Protein AF-A0A9X3QUL6-F1 (afdb_monomer_lite)

Organism: NCBI:txid2792015

Radius of gyration: 26.8 Å; chains: 1; bounding box: 49×54×67 Å

Foldseek 3Di:
DDWDWDKDFFFADPVNQFTKIKIWIHDPDDPDDIDIAIDTGGPPLNVQWDADRVNFKTWGPVLVVQLVVLVVQLVVLQVVLQVVLLVLLVPDPDDDDPDLVVLVVVLVQQVQDDDDSVVSVVCVVPDDSSVSGGDHPPGNCSVVSCVVVVVVVVSVVSVVSSVVSVVSSVVSVVVTDMDTTDTD

Secondary structure (DSSP, 8-state):
--EEEEEEEEEE-TTSSSEEEEEEEEESSSSSPPEEEEEEE-TTHHHHEEE-TTSSEEEEHHHHHHHHHHHHHHHHHHHHHHHHHHHHHHHS-PPP-SSHHHHHHHHHHTTS--S-HHHHHHHTTTS-HHHH----TT-TTHHHHHHHHT-HHHHHHHHHHHHHHHHHHHHHHHT--EEE----

pLDDT: mean 93.11, std 4.61, range [61.0, 98.0]

Structure (mmCIF, N/CA/C/O backbone):
data_AF-A0A9X3QUL6-F1
#
_entry.id   AF-A0A9X3QUL6-F1
#
loop_
_atom_site.group_PDB
_atom_site.id
_atom_site.type_symbol
_atom_site.label_atom_id
_atom_site.labe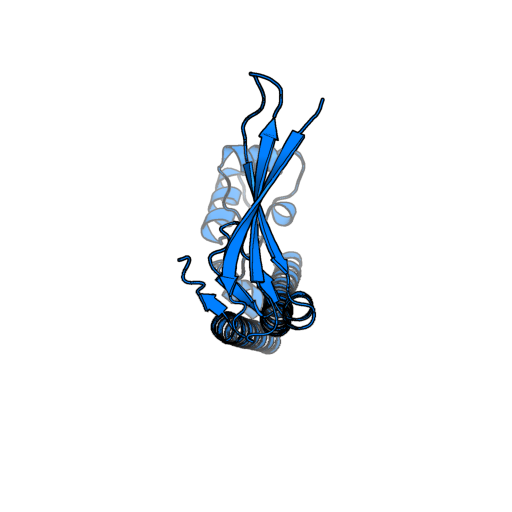l_alt_id
_atom_site.label_comp_id
_atom_site.label_asym_id
_atom_site.label_entity_id
_atom_site.label_seq_id
_atom_site.pdbx_PDB_ins_code
_atom_site.Cartn_x
_atom_site.Cartn_y
_atom_site.Cartn_z
_atom_site.occupancy
_atom_site.B_iso_or_equiv
_atom_site.auth_seq_id
_atom_site.auth_comp_id
_atom_site.auth_asym_id
_atom_site.auth_atom_id
_atom_site.pdbx_PDB_model_num
ATOM 1 N N . MET A 1 1 ? 4.900 30.702 -28.127 1.00 63.50 1 MET A N 1
ATOM 2 C CA . MET A 1 1 ? 6.249 30.545 -27.545 1.00 63.50 1 MET A CA 1
ATOM 3 C C . MET A 1 1 ? 6.846 29.318 -28.196 1.00 63.50 1 MET A C 1
ATOM 5 O O . MET A 1 1 ? 6.185 28.286 -28.149 1.00 63.50 1 MET A O 1
ATOM 9 N N . GLY A 1 2 ? 7.969 29.469 -28.896 1.00 81.44 2 GLY A N 1
ATOM 10 C CA . GLY A 1 2 ? 8.647 28.359 -29.560 1.00 81.44 2 GLY A CA 1
ATOM 11 C C . GLY A 1 2 ? 9.535 27.585 -28.590 1.00 81.44 2 GLY A C 1
ATOM 12 O O . GLY A 1 2 ? 9.921 28.102 -27.536 1.00 81.44 2 GLY A O 1
ATOM 13 N N . TRP A 1 3 ? 9.774 26.328 -28.942 1.00 89.81 3 TRP 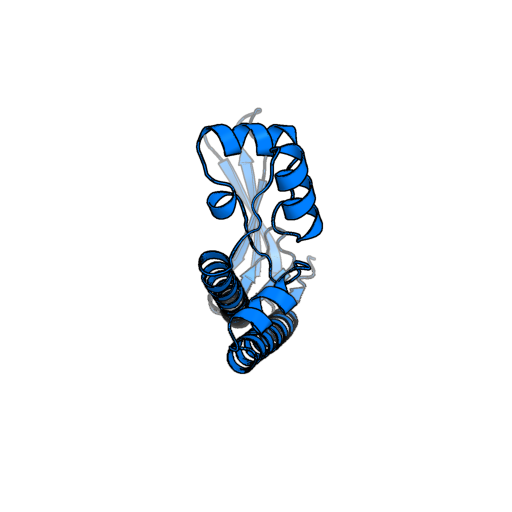A N 1
ATOM 14 C CA . TRP A 1 3 ? 10.765 25.453 -28.333 1.00 89.81 3 TRP A CA 1
ATOM 15 C C . TRP A 1 3 ? 11.639 24.926 -29.464 1.00 89.81 3 TRP A C 1
ATOM 17 O O . TRP A 1 3 ? 11.112 24.462 -30.478 1.00 89.81 3 TRP A O 1
ATOM 27 N N . GLU A 1 4 ? 12.949 24.996 -29.281 1.00 92.06 4 GLU A N 1
ATOM 28 C CA . GLU A 1 4 ? 13.919 24.289 -30.104 1.00 92.06 4 GLU A CA 1
ATOM 29 C C . GLU A 1 4 ? 14.123 22.893 -29.505 1.00 92.06 4 GLU A C 1
ATOM 31 O O . GLU A 1 4 ? 14.318 22.753 -28.295 1.00 92.06 4 GLU A O 1
ATOM 36 N N . THR A 1 5 ? 14.034 21.853 -30.334 1.00 94.12 5 THR A N 1
ATOM 37 C CA . THR A 1 5 ? 14.226 20.464 -29.901 1.00 94.12 5 THR A CA 1
ATOM 38 C C . THR A 1 5 ? 15.424 19.871 -30.626 1.00 94.12 5 THR A C 1
ATOM 40 O O . THR A 1 5 ? 15.359 19.606 -31.827 1.00 94.12 5 THR A O 1
ATOM 43 N N . ASP A 1 6 ? 16.492 19.606 -29.878 1.00 94.12 6 ASP A N 1
ATOM 44 C CA . ASP A 1 6 ? 17.668 18.892 -30.367 1.00 94.12 6 ASP A CA 1
ATOM 45 C C . ASP A 1 6 ? 17.540 17.394 -30.095 1.00 94.12 6 ASP A C 1
ATOM 47 O O . ASP A 1 6 ? 17.127 16.973 -29.011 1.00 94.12 6 ASP A O 1
ATOM 51 N N . ARG A 1 7 ? 17.930 16.572 -31.071 1.00 96.19 7 ARG A N 1
ATOM 52 C CA . ARG A 1 7 ? 17.844 15.110 -30.998 1.00 96.19 7 ARG A CA 1
ATOM 53 C C . ARG A 1 7 ? 19.238 14.491 -30.930 1.00 96.19 7 ARG A C 1
ATOM 55 O O . ARG A 1 7 ? 20.019 14.637 -31.867 1.00 96.19 7 ARG A O 1
ATOM 62 N N . TYR A 1 8 ? 19.515 13.733 -29.871 1.00 93.56 8 TYR A N 1
ATOM 63 C CA . TYR A 1 8 ? 20.786 13.032 -29.666 1.00 93.56 8 TYR A CA 1
ATOM 64 C C . TYR A 1 8 ? 20.569 11.524 -29.529 1.00 93.56 8 TYR A C 1
ATOM 66 O O . TYR A 1 8 ? 19.783 11.072 -28.699 1.00 93.56 8 TYR A O 1
ATOM 74 N N . GLU A 1 9 ? 21.285 10.722 -30.315 1.00 93.62 9 GLU A N 1
ATOM 75 C CA . GLU A 1 9 ? 21.345 9.272 -30.109 1.00 93.62 9 GLU A CA 1
ATOM 76 C C . GLU A 1 9 ? 22.312 8.959 -28.962 1.00 93.62 9 GLU A C 1
ATOM 78 O O . GLU A 1 9 ? 23.515 9.160 -29.100 1.00 93.62 9 GLU A O 1
ATOM 83 N N . ILE A 1 10 ? 21.798 8.456 -27.837 1.00 92.81 10 ILE A N 1
ATOM 84 C CA . ILE A 1 10 ? 22.604 8.253 -26.619 1.00 92.81 10 ILE A CA 1
ATOM 85 C C . ILE A 1 10 ? 23.001 6.793 -26.380 1.00 92.81 10 ILE A C 1
ATOM 87 O O . ILE A 1 10 ? 23.964 6.517 -25.665 1.00 92.81 10 ILE A O 1
ATOM 91 N N . ALA A 1 11 ? 22.262 5.842 -26.960 1.00 92.19 11 ALA A N 1
ATOM 92 C CA . ALA A 1 11 ? 22.572 4.419 -26.882 1.00 92.19 11 ALA A CA 1
ATOM 93 C C . ALA A 1 11 ? 21.886 3.620 -27.998 1.00 92.19 11 ALA A C 1
ATOM 95 O O . ALA A 1 11 ? 20.876 4.032 -28.574 1.00 92.19 11 ALA A O 1
ATOM 96 N N . ASN A 1 12 ? 22.411 2.426 -28.273 1.00 92.75 12 ASN A N 1
ATOM 97 C CA . ASN A 1 12 ? 21.727 1.452 -29.119 1.00 92.75 12 ASN A CA 1
ATOM 98 C C . ASN A 1 12 ? 20.627 0.740 -28.321 1.00 92.75 12 ASN A C 1
ATOM 100 O O . ASN A 1 12 ? 20.783 0.464 -27.130 1.00 92.75 12 ASN A O 1
ATOM 104 N N . CYS A 1 13 ? 19.520 0.400 -28.981 1.00 91.19 13 CYS A N 1
ATOM 105 C CA . CYS A 1 13 ? 18.496 -0.438 -28.368 1.00 91.19 13 CYS A CA 1
ATOM 106 C C . CYS A 1 13 ? 19.075 -1.836 -28.052 1.00 91.19 13 CYS A C 1
ATOM 108 O O . CYS A 1 13 ? 19.768 -2.392 -28.907 1.00 91.19 13 CYS A O 1
ATOM 110 N N . PRO A 1 14 ? 18.760 -2.460 -26.898 1.00 88.19 14 PRO A N 1
ATOM 111 C CA . PRO A 1 14 ? 19.295 -3.780 -26.542 1.00 88.19 14 PRO A CA 1
ATOM 112 C C . PRO A 1 14 ? 18.988 -4.900 -27.546 1.00 88.19 14 PRO A C 1
ATOM 114 O O . PRO A 1 14 ? 19.718 -5.883 -27.603 1.00 88.19 14 PRO A O 1
ATOM 117 N N . CYS A 1 15 ? 17.927 -4.766 -28.350 1.00 89.62 15 CYS A N 1
ATOM 118 C CA . CYS A 1 15 ? 17.611 -5.734 -29.405 1.00 89.62 15 CYS A CA 1
ATOM 119 C C . CYS A 1 15 ? 18.374 -5.499 -30.723 1.00 89.62 15 CYS A C 1
ATOM 121 O O . CYS A 1 15 ? 18.211 -6.273 -31.661 1.00 89.62 15 CYS A O 1
ATOM 123 N N . GLY A 1 16 ? 19.145 -4.411 -30.837 1.00 89.75 16 GLY A N 1
ATOM 124 C CA . GLY A 1 16 ? 19.861 -4.007 -32.053 1.00 89.75 16 GLY A CA 1
ATOM 125 C C . GLY A 1 16 ? 19.001 -3.345 -33.139 1.00 89.75 16 GLY A C 1
ATOM 126 O O . GLY A 1 16 ? 19.545 -2.765 -34.072 1.00 89.75 16 GLY A O 1
ATOM 127 N N . GLY A 1 17 ? 17.671 -3.374 -33.022 1.00 91.81 17 GLY A N 1
ATOM 128 C CA . GLY A 1 17 ? 16.736 -2.875 -34.040 1.00 91.81 17 GLY A CA 1
ATOM 129 C C . GLY A 1 17 ? 16.344 -1.398 -33.921 1.00 91.81 17 GLY A C 1
ATOM 130 O O . GLY A 1 17 ? 15.243 -1.045 -34.338 1.00 91.81 17 GLY A O 1
ATOM 131 N N . GLY A 1 18 ? 17.155 -0.552 -33.280 1.00 92.94 18 GLY A N 1
ATOM 132 C CA . GLY A 1 18 ? 16.819 0.861 -33.069 1.00 92.94 18 GLY A CA 1
ATOM 133 C C . GLY A 1 18 ? 17.753 1.594 -32.107 1.00 92.94 18 GLY A C 1
ATOM 134 O O . GLY A 1 18 ? 18.816 1.081 -31.740 1.00 92.94 18 GLY A O 1
ATOM 135 N N . LYS A 1 19 ? 17.339 2.785 -31.671 1.00 94.06 19 LYS A N 1
ATOM 136 C CA . LYS A 1 19 ? 18.129 3.701 -30.832 1.00 94.06 19 LYS A CA 1
ATOM 137 C C . LYS A 1 19 ? 17.357 4.150 -29.598 1.00 94.06 19 LYS A C 1
ATOM 139 O O . LYS A 1 19 ? 16.132 4.099 -29.559 1.00 94.06 19 LYS A O 1
ATOM 144 N N . ILE A 1 20 ? 18.088 4.588 -28.584 1.00 93.19 20 ILE A N 1
ATOM 145 C CA . ILE A 1 20 ? 17.548 5.377 -27.479 1.00 93.19 20 ILE A CA 1
ATOM 146 C C . ILE A 1 20 ? 17.994 6.812 -27.712 1.00 93.19 20 ILE A C 1
ATOM 148 O O . ILE A 1 20 ? 19.169 7.072 -27.987 1.00 93.19 20 ILE A O 1
ATOM 152 N N . VAL A 1 21 ? 17.035 7.722 -27.639 1.00 94.69 21 VAL A N 1
ATOM 153 C CA . VAL A 1 21 ? 17.175 9.098 -28.089 1.00 94.69 21 VAL A CA 1
ATOM 154 C C . VAL A 1 21 ? 16.894 10.033 -26.925 1.00 94.69 21 VAL A C 1
ATOM 156 O O . VAL A 1 21 ? 15.919 9.846 -26.205 1.00 94.69 21 VAL A O 1
ATOM 159 N N . GLN A 1 22 ? 17.747 11.035 -26.752 1.00 94.69 22 GLN A N 1
ATOM 160 C CA . GLN A 1 22 ? 17.502 12.186 -25.896 1.00 94.69 22 GLN A CA 1
ATOM 161 C C . GLN A 1 22 ? 16.984 13.336 -26.760 1.00 94.69 22 GLN A C 1
ATOM 163 O O . GLN A 1 22 ? 17.618 13.714 -27.746 1.00 94.69 22 GLN A O 1
ATOM 168 N N . LEU A 1 23 ? 15.843 13.889 -26.374 1.00 94.81 23 LEU A N 1
ATOM 169 C CA . LEU A 1 23 ? 15.274 15.115 -26.905 1.00 94.81 23 LEU A CA 1
ATOM 170 C C . LEU A 1 23 ? 15.543 16.227 -25.898 1.00 94.81 23 LEU A C 1
ATOM 172 O O . LEU A 1 23 ? 14.993 16.219 -24.797 1.00 94.81 23 LEU A O 1
ATOM 176 N N . ARG A 1 24 ? 16.407 17.169 -26.260 1.00 94.06 24 ARG A N 1
ATOM 177 C CA . ARG A 1 24 ? 16.679 18.345 -25.438 1.00 94.06 24 ARG A CA 1
ATOM 178 C C . ARG A 1 24 ? 15.802 19.486 -25.916 1.00 94.06 24 ARG A C 1
ATOM 180 O O . ARG A 1 24 ? 15.952 19.955 -27.039 1.00 94.06 24 ARG A O 1
ATOM 187 N N . HIS A 1 25 ? 14.911 19.939 -25.048 1.00 94.31 25 HIS A N 1
ATOM 188 C CA . HIS A 1 25 ? 13.991 21.033 -25.322 1.00 94.31 25 HIS A CA 1
ATOM 189 C C . HIS A 1 25 ? 14.548 22.328 -24.736 1.00 94.31 25 HIS A C 1
ATOM 191 O O . HIS A 1 25 ? 14.659 22.472 -23.515 1.00 94.31 25 HIS A O 1
ATOM 197 N N . SER A 1 26 ? 14.887 23.274 -25.605 1.00 93.44 26 SER A N 1
ATOM 198 C CA . SER A 1 26 ? 15.432 24.585 -25.259 1.00 93.44 26 SER A CA 1
ATOM 199 C C . SER A 1 26 ? 14.389 25.669 -25.556 1.00 93.44 26 SER A C 1
ATOM 201 O O . SER A 1 26 ? 13.886 25.746 -26.675 1.00 93.44 26 SER A O 1
ATOM 203 N N . PRO A 1 27 ? 13.999 26.496 -24.572 1.00 92.50 27 PRO A N 1
ATOM 204 C CA . PRO A 1 27 ? 13.029 27.554 -24.812 1.00 92.50 27 PRO A CA 1
ATOM 205 C C . PRO A 1 27 ? 13.682 28.767 -25.480 1.00 92.50 27 PRO A C 1
ATOM 207 O O . PRO A 1 27 ? 14.763 29.191 -25.079 1.00 92.50 27 PRO A O 1
ATOM 210 N N . ASP A 1 28 ? 12.955 29.426 -26.383 1.00 89.75 28 ASP A N 1
ATOM 211 C CA . ASP A 1 28 ? 13.414 30.666 -27.040 1.00 89.75 28 ASP A CA 1
ATOM 212 C C . ASP A 1 28 ? 13.422 31.897 -26.106 1.00 89.75 28 ASP A C 1
ATOM 214 O O . ASP A 1 28 ? 13.665 33.027 -26.529 1.00 89.75 28 ASP A O 1
ATOM 218 N N . ASN A 1 29 ? 13.067 31.719 -24.832 1.00 85.50 29 ASN A N 1
ATOM 219 C CA . ASN A 1 29 ? 12.869 32.797 -23.870 1.00 85.50 29 ASN A CA 1
ATOM 220 C C . ASN A 1 29 ? 13.704 32.586 -22.599 1.00 85.50 29 ASN A C 1
ATOM 222 O O . ASN A 1 29 ? 14.052 31.466 -22.240 1.00 85.50 29 ASN A O 1
ATOM 226 N N . GLY A 1 30 ? 13.996 33.678 -21.888 1.00 84.94 30 GLY A N 1
ATOM 227 C CA . GLY A 1 30 ? 14.893 33.661 -20.726 1.00 84.94 30 GLY A CA 1
ATOM 228 C C . GLY A 1 30 ? 14.275 33.222 -19.392 1.00 84.94 30 GLY A C 1
ATOM 229 O O . GLY A 1 30 ? 14.983 33.229 -18.388 1.00 84.94 30 GLY A O 1
ATOM 230 N N . TRP A 1 31 ? 12.978 32.891 -19.330 1.00 88.69 31 TRP A N 1
ATOM 231 C CA . TRP A 1 31 ? 12.288 32.538 -18.074 1.00 88.69 31 TRP A CA 1
ATOM 232 C C . TRP A 1 31 ? 11.882 31.063 -17.980 1.00 88.69 31 TRP A C 1
ATOM 234 O O . TRP A 1 31 ? 11.687 30.551 -16.875 1.00 88.69 31 TRP A O 1
ATOM 244 N N . SER A 1 32 ? 11.762 30.363 -19.106 1.00 89.38 32 SER A N 1
ATOM 245 C CA . SER A 1 32 ? 11.567 28.915 -19.147 1.00 89.38 32 SER A CA 1
ATOM 246 C C . SER A 1 32 ? 12.902 28.185 -18.960 1.00 89.38 32 SER A C 1
ATOM 248 O O . SER A 1 32 ? 13.958 28.670 -19.360 1.00 89.38 32 SER A O 1
ATOM 250 N N . ARG A 1 33 ? 12.869 26.998 -18.342 1.00 90.69 33 ARG A N 1
ATOM 251 C CA . ARG A 1 33 ? 14.057 26.146 -18.183 1.00 90.69 33 ARG A CA 1
ATOM 252 C C . ARG A 1 33 ? 14.092 25.078 -19.278 1.00 90.69 33 ARG A C 1
ATOM 254 O O . ARG A 1 33 ? 13.026 24.542 -19.588 1.00 90.69 33 ARG A O 1
ATOM 261 N N . PRO A 1 34 ? 15.276 24.747 -19.822 1.00 92.00 34 PRO A N 1
ATOM 262 C CA . PRO A 1 34 ? 15.404 23.601 -20.705 1.00 92.00 34 PRO A CA 1
ATOM 263 C C . PRO A 1 34 ? 15.125 22.305 -19.940 1.00 92.00 34 PRO A C 1
ATOM 265 O O . PRO A 1 34 ? 15.358 22.231 -18.728 1.00 92.00 34 PRO A O 1
ATOM 268 N N . TYR A 1 35 ? 14.638 21.292 -20.647 1.00 92.88 35 TYR A N 1
ATOM 269 C CA . TYR A 1 35 ? 14.412 19.960 -20.093 1.00 92.88 35 TYR A CA 1
ATOM 270 C C . TYR A 1 35 ? 14.751 18.881 -21.118 1.00 92.88 35 TYR A C 1
ATOM 272 O O . TYR A 1 35 ? 14.768 19.136 -22.320 1.00 92.88 35 TYR A O 1
ATOM 280 N N . ASP A 1 36 ? 15.023 17.682 -20.614 1.00 93.38 36 ASP A N 1
ATOM 281 C CA . ASP A 1 36 ? 15.314 16.511 -21.428 1.00 93.38 36 ASP A CA 1
ATOM 282 C C . ASP A 1 36 ? 14.138 15.538 -21.375 1.00 93.38 36 ASP A C 1
ATOM 284 O O . ASP A 1 36 ? 13.563 15.286 -20.313 1.00 93.38 36 ASP A O 1
ATOM 288 N N . GLU A 1 37 ? 13.818 14.971 -22.525 1.00 93.69 37 GLU A N 1
ATOM 289 C CA . GLU A 1 37 ? 12.915 13.844 -22.688 1.00 93.69 37 GLU A CA 1
ATOM 290 C C . GLU A 1 37 ? 13.685 12.695 -23.335 1.00 93.69 37 GLU A C 1
ATOM 292 O O . GLU A 1 37 ? 14.616 12.908 -24.110 1.00 93.69 37 GLU A O 1
ATOM 297 N N . PHE A 1 38 ? 13.328 11.460 -22.994 1.00 93.12 38 PHE A N 1
ATOM 298 C CA . PHE A 1 38 ? 13.994 10.286 -23.537 1.00 93.12 38 PHE A CA 1
ATOM 299 C C . PHE A 1 38 ? 12.981 9.387 -24.222 1.00 93.12 38 PHE A C 1
ATOM 301 O O . PHE A 1 38 ? 11.948 9.041 -23.648 1.00 93.12 38 PHE A O 1
ATOM 308 N N . GLU A 1 39 ? 13.320 8.949 -25.426 1.00 93.69 39 GLU A N 1
ATOM 309 C CA . GLU A 1 39 ? 12.469 8.102 -26.246 1.00 93.69 39 GLU A CA 1
ATOM 310 C C . GLU A 1 39 ? 13.198 6.835 -26.682 1.00 93.69 39 GLU A C 1
ATOM 312 O O . GLU A 1 39 ? 14.408 6.813 -26.928 1.00 93.69 39 GLU A O 1
ATOM 317 N N . LEU A 1 40 ? 12.431 5.754 -26.806 1.00 94.00 40 LEU A N 1
ATOM 318 C CA . LEU A 1 40 ? 12.901 4.500 -27.374 1.00 94.00 40 LEU A CA 1
ATOM 319 C C . LEU A 1 40 ? 12.466 4.406 -28.838 1.00 94.00 40 LEU A C 1
ATOM 321 O O . LEU A 1 40 ? 11.351 3.977 -29.144 1.00 94.00 40 LEU A O 1
ATOM 325 N N . ASP A 1 41 ? 13.375 4.751 -29.742 1.00 93.31 41 ASP A N 1
ATOM 326 C CA . ASP A 1 41 ? 13.179 4.662 -31.185 1.00 93.31 41 ASP A CA 1
ATOM 327 C C . ASP A 1 41 ? 13.490 3.245 -31.692 1.00 93.31 41 ASP A C 1
ATOM 329 O O . ASP A 1 41 ? 14.491 2.971 -32.357 1.00 93.31 41 ASP A O 1
ATOM 333 N N . CYS A 1 42 ? 12.650 2.292 -31.286 1.00 92.88 42 CYS A N 1
ATOM 334 C CA . CYS A 1 42 ? 12.693 0.911 -31.754 1.00 92.88 42 CYS A CA 1
ATOM 335 C C . CYS A 1 42 ? 11.274 0.350 -31.883 1.00 92.88 42 CYS A C 1
ATOM 337 O O . CYS A 1 42 ? 10.565 0.207 -30.886 1.00 92.88 42 CYS A O 1
ATOM 339 N N . GLY A 1 43 ? 10.872 -0.037 -33.099 1.00 89.12 43 GLY A N 1
ATOM 340 C CA . GLY A 1 43 ? 9.520 -0.543 -33.381 1.00 89.12 43 GLY A CA 1
ATOM 341 C C . GLY A 1 43 ? 9.133 -1.803 -32.596 1.00 89.12 43 GLY A C 1
ATOM 342 O O . GLY A 1 43 ? 7.957 -1.994 -32.293 1.00 89.12 43 GLY A O 1
ATOM 343 N N . VAL A 1 44 ? 10.116 -2.629 -32.218 1.00 89.12 44 VAL A N 1
ATOM 344 C CA . VAL A 1 44 ? 9.905 -3.842 -31.413 1.00 89.12 44 VAL A CA 1
ATOM 345 C C . VAL A 1 44 ? 9.885 -3.503 -29.923 1.00 89.12 44 VAL A C 1
ATOM 347 O O . VAL A 1 44 ? 8.904 -3.778 -29.228 1.00 89.12 44 VAL A O 1
ATOM 350 N N . CYS A 1 45 ? 10.949 -2.878 -29.410 1.00 92.00 45 CYS A N 1
ATOM 351 C CA . CYS A 1 45 ? 11.097 -2.682 -27.971 1.00 92.00 45 CYS A CA 1
ATOM 352 C C . CYS A 1 45 ? 10.151 -1.623 -27.392 1.00 92.00 45 CYS A C 1
ATOM 354 O O . CYS A 1 45 ? 9.753 -1.783 -26.242 1.00 92.00 45 CYS A O 1
ATOM 356 N N . ARG A 1 46 ? 9.708 -0.614 -28.160 1.00 92.50 46 ARG A N 1
ATOM 357 C CA . ARG A 1 46 ? 8.761 0.411 -27.667 1.00 92.50 46 ARG A CA 1
ATOM 358 C C . ARG A 1 46 ? 7.432 -0.166 -27.168 1.00 92.50 46 ARG A C 1
ATOM 360 O O . ARG A 1 46 ? 6.774 0.415 -26.304 1.00 92.50 46 ARG A O 1
ATOM 367 N N . ASN A 1 47 ? 7.028 -1.317 -27.707 1.00 91.50 47 ASN A N 1
ATOM 368 C CA . ASN A 1 47 ? 5.773 -1.960 -27.332 1.00 91.50 47 ASN A CA 1
ATOM 369 C C . ASN A 1 47 ? 5.912 -2.713 -26.006 1.00 91.50 47 ASN A C 1
ATOM 371 O O . ASN A 1 47 ? 5.002 -2.646 -25.185 1.00 91.50 47 ASN A O 1
ATOM 375 N N . ASN A 1 48 ? 7.067 -3.337 -25.763 1.00 94.00 48 ASN A N 1
ATOM 376 C CA . ASN A 1 48 ? 7.282 -4.248 -24.634 1.00 94.00 48 ASN A CA 1
ATOM 377 C C . ASN A 1 48 ? 8.021 -3.610 -23.451 1.00 94.00 48 ASN A C 1
ATOM 379 O O . ASN A 1 48 ? 7.955 -4.135 -22.344 1.00 94.00 48 ASN A O 1
ATOM 383 N N . TRP A 1 49 ? 8.713 -2.492 -23.670 1.00 95.62 49 TRP A N 1
ATOM 384 C CA . TRP A 1 49 ? 9.561 -1.844 -22.675 1.00 95.62 49 TRP A CA 1
ATOM 385 C C . TRP A 1 49 ? 9.149 -0.393 -22.450 1.00 95.62 49 TRP A C 1
ATOM 387 O O . TRP A 1 49 ? 8.736 0.301 -23.380 1.00 95.62 49 TRP A O 1
ATOM 397 N N . THR A 1 50 ? 9.285 0.058 -21.210 1.00 94.44 50 THR A N 1
ATOM 398 C CA . THR A 1 50 ? 9.135 1.452 -20.794 1.00 94.44 50 THR A CA 1
ATOM 399 C C . THR A 1 50 ? 10.512 2.001 -20.454 1.00 94.44 50 THR A C 1
ATOM 401 O O . THR A 1 50 ? 11.261 1.371 -19.708 1.00 94.44 50 THR A O 1
ATOM 404 N N . LEU A 1 51 ? 10.855 3.163 -21.005 1.00 94.38 51 LEU A N 1
ATOM 405 C CA . LEU A 1 51 ? 12.098 3.864 -20.698 1.00 94.38 51 LEU A CA 1
ATOM 406 C C . LEU A 1 51 ? 11.907 4.733 -19.453 1.00 94.38 51 LEU A C 1
ATOM 408 O O . LEU A 1 51 ? 10.902 5.428 -19.322 1.00 94.38 51 LEU A O 1
ATOM 412 N N . SER A 1 52 ? 12.860 4.680 -18.525 1.00 93.31 52 SER A N 1
ATOM 413 C CA . SER A 1 52 ? 12.833 5.526 -17.336 1.00 93.31 52 SER A CA 1
ATOM 414 C C . SER A 1 52 ? 13.017 6.998 -17.703 1.00 93.31 52 SER A C 1
ATOM 416 O O . SER A 1 52 ? 13.670 7.327 -18.691 1.00 93.31 52 SER A O 1
ATOM 418 N N . TYR A 1 53 ? 12.518 7.899 -16.855 1.00 88.69 53 TYR A N 1
ATOM 419 C CA . TYR A 1 53 ? 12.640 9.348 -17.064 1.00 88.69 53 TYR A CA 1
ATOM 420 C C . TYR A 1 53 ? 14.093 9.836 -17.201 1.00 88.69 53 TYR A C 1
ATOM 422 O O . TYR A 1 53 ? 14.345 10.877 -17.787 1.00 88.69 53 TYR A O 1
ATOM 430 N N . SER A 1 54 ? 15.067 9.092 -16.668 1.00 88.38 54 SER A N 1
ATOM 431 C CA . SER A 1 54 ? 16.490 9.433 -16.815 1.00 88.38 54 SER A CA 1
ATOM 432 C C . SER A 1 54 ? 17.135 8.874 -18.087 1.00 88.38 54 SER A C 1
ATOM 434 O O . SER A 1 54 ? 18.328 9.084 -18.290 1.00 88.38 54 SER A O 1
ATOM 436 N N . GLY A 1 55 ? 16.400 8.098 -18.891 1.00 88.31 55 GLY A N 1
ATOM 437 C CA . GLY A 1 55 ? 16.921 7.426 -20.082 1.00 88.31 55 GLY A CA 1
ATOM 438 C C . GLY A 1 55 ? 17.907 6.288 -19.789 1.00 88.31 55 GLY A C 1
ATOM 439 O O . GLY A 1 55 ? 18.560 5.796 -20.702 1.00 88.31 55 GLY A O 1
ATOM 440 N N . ARG A 1 56 ? 18.055 5.868 -18.523 1.00 90.69 56 ARG A N 1
ATOM 441 C CA . ARG A 1 56 ? 19.113 4.935 -18.077 1.00 90.69 56 ARG A CA 1
ATOM 442 C C . ARG A 1 56 ? 18.646 3.509 -17.828 1.00 90.69 56 ARG A C 1
ATOM 444 O O . ARG A 1 56 ? 19.464 2.640 -17.534 1.00 90.69 56 ARG A O 1
ATOM 451 N N . GLU A 1 57 ? 17.347 3.256 -17.890 1.00 94.88 57 GLU A N 1
ATOM 452 C CA . GLU A 1 57 ? 16.792 1.940 -17.586 1.00 94.88 57 GLU A CA 1
ATOM 453 C C . GLU A 1 57 ? 15.561 1.663 -18.440 1.00 94.88 57 GLU A C 1
ATOM 455 O O . GLU A 1 57 ? 14.706 2.534 -18.589 1.00 94.88 57 GLU A O 1
ATOM 460 N N . LEU A 1 58 ? 15.477 0.450 -18.980 1.00 94.56 58 LEU A N 1
ATOM 461 C CA . LEU A 1 58 ? 14.277 -0.093 -19.603 1.00 94.56 58 LEU A CA 1
ATOM 462 C C . LEU A 1 58 ? 13.634 -1.098 -18.654 1.00 94.56 58 LEU A C 1
ATOM 464 O O . LEU A 1 58 ? 14.311 -2.015 -18.194 1.00 94.56 58 LEU A O 1
ATOM 468 N N . THR A 1 59 ? 12.331 -0.969 -18.438 1.00 96.25 59 THR A N 1
ATOM 469 C CA . THR A 1 59 ? 11.518 -1.904 -17.648 1.00 96.25 59 THR A CA 1
ATOM 470 C C . THR A 1 59 ? 10.545 -2.637 -18.563 1.00 96.25 59 THR A C 1
ATOM 472 O O . THR A 1 59 ? 9.876 -2.008 -19.382 1.00 96.25 59 THR A O 1
ATOM 475 N N . GLU A 1 60 ? 10.466 -3.964 -18.468 1.00 96.38 60 GLU A N 1
ATOM 476 C CA . GLU A 1 60 ? 9.539 -4.752 -19.287 1.00 96.38 60 GLU A CA 1
ATOM 477 C C . GLU A 1 60 ? 8.103 -4.591 -18.768 1.00 96.38 60 GLU A C 1
ATOM 479 O O . GLU A 1 60 ? 7.790 -4.994 -17.643 1.00 96.38 60 GLU A O 1
ATOM 484 N N . LYS A 1 61 ? 7.212 -4.069 -19.619 1.00 95.62 61 LYS A N 1
ATOM 485 C CA . LYS A 1 61 ? 5.814 -3.753 -19.282 1.00 95.62 61 LYS A CA 1
ATOM 486 C C . LYS A 1 61 ? 5.028 -4.965 -18.794 1.00 95.62 61 LYS A C 1
ATOM 488 O O . LYS A 1 61 ? 4.222 -4.835 -17.885 1.00 95.62 61 LYS A O 1
ATOM 493 N N . ALA A 1 62 ? 5.256 -6.140 -19.385 1.00 96.25 62 ALA A N 1
ATOM 494 C CA . ALA A 1 62 ? 4.561 -7.365 -18.987 1.00 96.25 62 ALA A CA 1
ATOM 495 C C . ALA A 1 62 ? 4.888 -7.746 -17.533 1.00 96.25 62 ALA A C 1
ATOM 497 O O . ALA A 1 62 ? 3.978 -7.936 -16.729 1.00 96.25 62 ALA A O 1
ATOM 498 N N . SER A 1 63 ? 6.177 -7.767 -17.174 1.00 96.62 63 SER A N 1
ATOM 499 C CA . SER A 1 63 ? 6.612 -8.062 -15.802 1.00 96.62 63 SER A CA 1
ATOM 500 C C . SER A 1 63 ? 6.151 -7.006 -14.788 1.00 96.62 63 SER A C 1
ATOM 502 O O . SER A 1 63 ? 5.767 -7.342 -13.669 1.00 96.62 63 SER A O 1
ATOM 504 N N . GLU A 1 64 ? 6.118 -5.730 -15.187 1.00 96.56 64 GLU A N 1
ATOM 505 C CA . GLU A 1 64 ? 5.599 -4.637 -14.360 1.00 96.56 64 GLU A CA 1
ATOM 506 C C . GLU A 1 64 ? 4.085 -4.761 -14.138 1.00 96.56 64 GLU A C 1
ATOM 508 O O . GLU A 1 64 ? 3.603 -4.588 -13.017 1.00 96.56 64 GLU A O 1
ATOM 513 N N . GLN A 1 65 ? 3.334 -5.137 -15.177 1.00 96.94 65 GLN A N 1
ATOM 514 C CA . GLN A 1 65 ? 1.899 -5.380 -15.081 1.00 96.94 65 GLN A CA 1
ATOM 515 C C . GLN A 1 65 ? 1.588 -6.565 -14.159 1.00 96.94 65 GLN A C 1
ATOM 517 O O . GLN A 1 65 ? 0.694 -6.462 -13.322 1.00 96.94 65 GLN A O 1
ATOM 522 N N . GLU A 1 66 ? 2.327 -7.674 -14.264 1.00 97.38 66 GLU A N 1
ATOM 523 C CA . GLU A 1 66 ? 2.179 -8.817 -13.352 1.00 97.38 66 GLU A CA 1
ATOM 524 C C . GLU A 1 66 ? 2.415 -8.414 -11.890 1.00 97.38 66 GLU A C 1
ATOM 526 O O . GLU A 1 66 ? 1.623 -8.769 -11.012 1.00 97.38 66 GLU A O 1
ATOM 531 N N . ALA A 1 67 ? 3.466 -7.633 -11.624 1.00 97.31 67 ALA A N 1
ATOM 532 C CA . ALA A 1 67 ? 3.753 -7.114 -10.290 1.00 97.31 67 ALA A CA 1
ATOM 533 C C . ALA A 1 67 ? 2.652 -6.170 -9.784 1.00 97.31 67 ALA A C 1
ATOM 535 O O . ALA A 1 67 ? 2.233 -6.272 -8.630 1.00 97.31 67 ALA A O 1
ATOM 536 N N . SER A 1 68 ? 2.128 -5.300 -10.651 1.00 97.38 68 SER A N 1
ATOM 537 C CA . SER A 1 68 ? 1.020 -4.397 -10.328 1.00 97.38 68 SER A CA 1
ATOM 538 C C . SER A 1 68 ? -0.265 -5.153 -9.968 1.00 97.38 68 SER A C 1
ATOM 540 O O . SER A 1 68 ? -0.910 -4.844 -8.961 1.00 97.38 68 SER A O 1
ATOM 542 N N . VAL A 1 69 ? -0.608 -6.198 -10.729 1.00 98.00 69 VAL A N 1
ATOM 543 C CA . VAL A 1 69 ? -1.771 -7.056 -10.451 1.00 98.00 69 VAL A CA 1
ATOM 544 C C . VAL A 1 69 ? -1.598 -7.789 -9.120 1.00 98.00 69 VAL A C 1
ATOM 546 O O . VAL A 1 69 ? -2.511 -7.780 -8.295 1.00 98.00 69 VAL A O 1
ATOM 549 N N . ALA A 1 70 ? -0.423 -8.370 -8.868 1.00 97.50 70 ALA A N 1
ATOM 550 C CA . ALA A 1 70 ? -0.141 -9.064 -7.613 1.00 97.50 70 ALA A CA 1
ATOM 551 C C . ALA A 1 70 ? -0.169 -8.118 -6.399 1.00 97.50 70 ALA A C 1
ATOM 553 O O . ALA A 1 70 ? -0.738 -8.456 -5.362 1.00 97.50 70 ALA A O 1
ATOM 554 N N . SER A 1 71 ? 0.385 -6.910 -6.536 1.00 97.38 71 SER A N 1
ATOM 555 C CA . SER A 1 71 ? 0.316 -5.862 -5.511 1.00 97.38 71 SER A CA 1
ATOM 556 C C . SER A 1 71 ? -1.130 -5.451 -5.220 1.00 97.38 71 SER A C 1
ATOM 558 O O . SER A 1 71 ? -1.550 -5.390 -4.064 1.00 97.38 71 SER A O 1
ATOM 560 N N . SER A 1 72 ? -1.934 -5.262 -6.270 1.00 97.94 72 SER A N 1
ATOM 561 C CA . SER A 1 72 ? -3.363 -4.954 -6.142 1.00 97.94 72 SER A CA 1
ATOM 562 C C . SER A 1 72 ? -4.123 -6.067 -5.412 1.00 97.94 72 SER A C 1
ATOM 564 O O . SER A 1 72 ? -4.944 -5.780 -4.541 1.00 97.94 72 SER A O 1
ATOM 566 N N . ALA A 1 73 ? -3.814 -7.335 -5.700 1.00 97.12 73 ALA A N 1
ATOM 567 C CA . ALA A 1 73 ? -4.392 -8.477 -4.993 1.00 97.12 73 ALA A CA 1
ATOM 568 C C . ALA A 1 73 ? -3.996 -8.509 -3.505 1.00 97.12 73 ALA A C 1
ATOM 570 O O . ALA A 1 73 ? -4.846 -8.756 -2.650 1.00 97.12 73 ALA A O 1
ATOM 571 N N . ALA A 1 74 ? -2.738 -8.198 -3.170 1.00 97.44 74 ALA A N 1
ATOM 572 C CA . ALA A 1 74 ? -2.289 -8.096 -1.780 1.00 97.44 74 ALA A CA 1
ATOM 573 C C . ALA A 1 74 ? -2.999 -6.963 -1.020 1.00 97.44 74 ALA A C 1
ATOM 575 O O . ALA A 1 74 ? -3.419 -7.150 0.124 1.00 97.44 74 ALA A O 1
ATOM 576 N N . HIS A 1 75 ? -3.195 -5.807 -1.662 1.00 96.88 75 HIS A N 1
ATOM 577 C CA . HIS A 1 75 ? -3.985 -4.715 -1.094 1.00 96.88 75 HIS A CA 1
ATOM 578 C C . HIS A 1 75 ? -5.449 -5.108 -0.879 1.00 96.88 75 HIS A C 1
ATOM 580 O O . HIS A 1 75 ? -6.003 -4.798 0.175 1.00 96.88 75 HIS A O 1
ATOM 586 N N . ALA A 1 76 ? -6.059 -5.821 -1.828 1.00 96.94 76 ALA A N 1
ATOM 587 C CA . ALA A 1 76 ? -7.428 -6.310 -1.695 1.00 96.94 76 ALA A CA 1
ATOM 588 C C . ALA A 1 76 ? -7.574 -7.302 -0.529 1.00 96.94 76 ALA A C 1
ATOM 590 O O . ALA A 1 76 ? -8.479 -7.143 0.286 1.00 96.94 76 ALA A O 1
ATOM 591 N N . ALA A 1 77 ? -6.654 -8.263 -0.386 1.00 95.88 77 ALA A N 1
ATOM 592 C CA . ALA A 1 77 ? -6.646 -9.192 0.747 1.00 95.88 77 ALA A CA 1
ATOM 593 C C . ALA A 1 77 ? -6.503 -8.449 2.089 1.00 95.88 77 ALA A C 1
ATOM 595 O O . ALA A 1 77 ? -7.216 -8.730 3.052 1.00 95.88 77 ALA A O 1
ATOM 596 N N . HIS A 1 78 ? -5.630 -7.437 2.151 1.00 96.00 78 HIS A N 1
ATOM 597 C CA . HIS A 1 78 ? -5.487 -6.613 3.353 1.00 96.00 78 HIS A CA 1
ATOM 598 C C . HIS A 1 78 ? -6.743 -5.768 3.641 1.00 96.00 78 HIS A C 1
ATOM 600 O O . HIS A 1 78 ? -7.092 -5.535 4.796 1.00 96.00 78 HIS A O 1
ATOM 606 N N . ALA A 1 79 ? -7.443 -5.290 2.614 1.00 95.12 79 ALA A N 1
ATOM 607 C CA . ALA A 1 79 ? -8.709 -4.587 2.800 1.00 95.12 79 ALA A CA 1
ATOM 608 C C . ALA A 1 79 ? -9.802 -5.525 3.341 1.00 95.12 79 ALA A C 1
ATOM 610 O O . ALA A 1 79 ? -10.570 -5.118 4.207 1.00 95.12 79 ALA A O 1
ATOM 611 N N . GLN A 1 80 ? -9.834 -6.784 2.891 1.00 95.50 80 GLN A N 1
ATOM 612 C CA . GLN A 1 80 ? -10.792 -7.785 3.371 1.00 95.50 80 GLN A CA 1
ATOM 613 C C . GLN A 1 80 ? -10.623 -8.081 4.863 1.00 95.50 80 GLN A C 1
ATOM 615 O O . GLN A 1 80 ? -11.613 -8.063 5.589 1.00 95.50 80 GLN A O 1
ATOM 620 N N . ILE A 1 81 ? -9.390 -8.280 5.347 1.00 95.19 81 ILE A N 1
ATOM 621 C CA . ILE A 1 81 ? -9.171 -8.512 6.783 1.00 95.19 81 ILE A CA 1
ATOM 622 C C . ILE A 1 81 ? -9.556 -7.290 7.627 1.00 95.19 81 ILE A C 1
ATOM 624 O O . ILE A 1 81 ? -10.114 -7.449 8.707 1.00 95.19 81 ILE A O 1
ATOM 628 N N . LEU A 1 82 ? -9.314 -6.066 7.142 1.00 94.38 82 LEU A N 1
ATOM 629 C CA . LEU A 1 82 ? -9.745 -4.856 7.849 1.00 94.38 82 LEU A CA 1
ATOM 630 C C . LEU A 1 82 ? -11.270 -4.742 7.892 1.00 94.38 82 LEU A C 1
ATOM 632 O O . LEU A 1 82 ? -11.816 -4.497 8.961 1.00 94.38 82 LEU A O 1
ATOM 636 N N . ALA A 1 83 ? -11.952 -4.974 6.769 1.00 94.00 83 ALA A N 1
ATOM 637 C CA . ALA A 1 83 ? -13.411 -4.953 6.707 1.00 94.00 83 ALA A CA 1
ATOM 638 C C . ALA A 1 83 ? -14.037 -6.012 7.631 1.00 94.00 83 ALA A C 1
ATOM 640 O O . ALA A 1 83 ? -15.002 -5.726 8.338 1.00 94.00 83 ALA A O 1
ATOM 641 N N . TYR A 1 84 ? -13.451 -7.211 7.671 1.00 94.81 84 TYR A N 1
ATOM 642 C CA . TYR A 1 84 ? -13.849 -8.274 8.591 1.00 94.81 84 TYR A CA 1
ATOM 643 C C . TYR A 1 84 ? -13.687 -7.847 10.056 1.00 94.81 84 TYR A C 1
ATOM 645 O O . TYR A 1 84 ? -14.628 -7.930 10.841 1.00 94.81 84 TYR A O 1
ATOM 653 N N . LEU A 1 85 ? -12.525 -7.304 10.428 1.00 94.62 85 LEU A N 1
ATOM 654 C CA . LEU A 1 85 ? -12.296 -6.818 11.788 1.00 94.62 85 LEU A CA 1
ATOM 655 C C . LEU A 1 85 ? -13.237 -5.660 12.156 1.00 94.62 85 LEU A C 1
ATOM 657 O O . LEU A 1 85 ? -13.704 -5.593 13.292 1.00 94.62 85 LEU A O 1
ATOM 661 N N . GLU A 1 86 ? -13.525 -4.746 11.225 1.00 93.00 86 GLU A N 1
ATOM 662 C CA . GLU A 1 86 ? -14.490 -3.660 11.436 1.00 93.00 86 GLU A CA 1
ATOM 663 C C . GLU A 1 86 ? -15.902 -4.202 11.682 1.00 93.00 86 GLU A C 1
ATOM 665 O O . GLU A 1 86 ? -16.622 -3.672 12.529 1.00 93.00 86 GLU A O 1
ATOM 670 N N . GLN A 1 87 ? -16.293 -5.276 10.991 1.00 93.19 87 GLN A N 1
ATOM 671 C CA . GLN A 1 87 ? -17.551 -5.969 11.252 1.00 93.19 87 GLN A CA 1
ATOM 672 C C . GLN A 1 87 ? -17.581 -6.556 12.669 1.00 93.19 87 GLN A C 1
ATOM 674 O O . GLN A 1 87 ? -18.562 -6.335 13.379 1.00 93.19 87 GLN A O 1
ATOM 679 N N . LEU A 1 88 ? -16.506 -7.222 13.110 1.00 93.88 88 LEU A N 1
ATOM 680 C CA . LEU A 1 88 ? -16.416 -7.756 14.476 1.00 93.88 88 LEU A CA 1
ATOM 681 C C . LEU A 1 88 ? -16.492 -6.648 15.533 1.00 93.88 88 LEU A C 1
ATOM 683 O O . LEU A 1 88 ? -17.201 -6.782 16.532 1.00 93.88 88 LEU A O 1
ATOM 687 N N . LEU A 1 89 ? -15.802 -5.527 15.300 1.00 93.75 89 LEU A N 1
ATOM 688 C CA . LEU A 1 89 ? -15.803 -4.380 16.206 1.00 93.75 89 LEU A CA 1
ATOM 689 C C . LEU A 1 89 ? -17.209 -3.786 16.386 1.00 93.75 89 LEU A C 1
ATOM 691 O O . LEU A 1 89 ? -17.544 -3.363 17.488 1.00 93.75 89 LEU A O 1
ATOM 695 N N . ARG A 1 90 ? -18.050 -3.776 15.342 1.00 91.44 90 ARG A N 1
ATOM 696 C CA . ARG A 1 90 ? -19.428 -3.250 15.427 1.00 91.44 90 ARG A CA 1
ATOM 697 C C . ARG A 1 90 ? -20.326 -4.056 16.359 1.00 91.44 90 ARG A C 1
ATOM 699 O O . ARG A 1 90 ? -21.236 -3.489 16.954 1.00 91.44 90 ARG A O 1
ATOM 706 N N . THR A 1 91 ? -20.101 -5.362 16.456 1.00 90.69 91 THR A N 1
ATOM 707 C CA . THR A 1 91 ? -20.853 -6.248 17.356 1.00 90.69 91 THR A CA 1
ATOM 708 C C . THR A 1 91 ? -20.210 -6.380 18.732 1.00 90.69 91 THR A C 1
ATOM 710 O O . THR A 1 91 ? -20.828 -6.927 19.641 1.00 90.69 91 THR A O 1
ATOM 713 N N . TYR A 1 92 ? -18.980 -5.889 18.897 1.00 92.12 92 TYR A N 1
ATOM 714 C CA . TYR A 1 92 ? -18.246 -5.993 20.147 1.00 92.12 92 TYR A CA 1
ATOM 715 C C . TYR A 1 92 ? -18.804 -5.023 21.203 1.00 92.12 92 TYR A C 1
ATOM 717 O O . TYR A 1 92 ? -18.900 -3.819 20.938 1.00 92.12 92 TYR A O 1
ATOM 725 N N . PRO A 1 93 ? -19.149 -5.501 22.413 1.00 91.44 93 PRO A N 1
ATOM 726 C CA . PRO A 1 93 ? -19.677 -4.651 23.471 1.00 91.44 93 PRO A CA 1
ATOM 727 C C . PRO A 1 93 ? -18.553 -3.796 24.065 1.00 91.44 93 PRO A C 1
ATOM 729 O O . PRO A 1 93 ? -17.836 -4.212 24.977 1.00 91.44 93 PRO A O 1
ATOM 732 N N . LEU A 1 94 ? -18.386 -2.584 23.534 1.00 91.62 94 LEU A N 1
ATOM 733 C CA . LEU A 1 94 ? -17.423 -1.631 24.074 1.00 91.62 94 LEU A CA 1
ATOM 734 C C . LEU A 1 94 ? -17.798 -1.251 25.521 1.00 91.62 94 LEU A C 1
ATOM 736 O O . LEU A 1 94 ? -18.983 -1.077 25.808 1.00 91.62 94 LEU A O 1
ATOM 740 N N . PRO A 1 95 ? -16.820 -1.101 26.436 1.00 92.25 95 PRO A N 1
ATOM 741 C CA . PRO A 1 95 ? -17.120 -0.752 27.820 1.00 92.25 95 PRO A CA 1
ATOM 742 C C . PRO A 1 95 ? -17.741 0.643 27.947 1.00 92.25 95 PRO A C 1
ATOM 744 O O . PRO A 1 95 ? -17.365 1.569 27.225 1.00 92.25 95 PRO A O 1
ATOM 747 N N . ASP A 1 96 ? -18.616 0.814 28.936 1.00 92.81 96 ASP A N 1
ATOM 748 C CA . ASP A 1 96 ? -19.123 2.130 29.319 1.00 92.81 96 ASP A CA 1
ATOM 749 C C . ASP A 1 96 ? -18.107 2.869 30.198 1.00 92.81 96 ASP A C 1
ATOM 751 O O . ASP A 1 96 ? -17.646 2.369 31.231 1.00 92.81 96 ASP A O 1
ATOM 755 N N . PHE A 1 97 ? -17.788 4.105 29.820 1.00 94.31 97 PHE A N 1
ATOM 756 C CA . PHE A 1 97 ? -16.823 4.942 30.528 1.00 94.31 97 PHE A CA 1
ATOM 757 C C . PHE A 1 97 ? -17.491 6.181 31.122 1.00 94.31 97 PHE A C 1
ATOM 759 O O . PHE A 1 97 ? -18.358 6.806 30.519 1.00 94.31 97 PHE A O 1
ATOM 766 N N . LYS A 1 98 ? -17.037 6.601 32.309 1.00 93.31 98 LYS A N 1
ATOM 767 C CA . LYS A 1 98 ? -17.574 7.804 32.972 1.00 93.31 98 LYS A CA 1
ATOM 768 C C . LYS A 1 98 ? -17.048 9.099 32.361 1.00 93.31 98 LYS A C 1
ATOM 770 O O . LYS A 1 98 ? -17.625 10.161 32.576 1.00 93.31 98 LYS A O 1
ATOM 775 N N . THR A 1 99 ? -15.903 9.043 31.682 1.00 94.56 99 THR A N 1
ATOM 776 C CA . THR A 1 99 ? -15.228 10.230 31.151 1.00 94.56 99 THR A CA 1
ATOM 777 C C . THR A 1 99 ? -14.621 9.956 29.781 1.00 94.56 99 THR A C 1
ATOM 779 O O . THR A 1 99 ? -14.025 8.904 29.565 1.00 94.56 99 THR A O 1
ATOM 782 N N . GLN A 1 100 ? -14.633 10.962 28.900 1.00 94.00 100 GLN A N 1
ATOM 783 C CA . GLN A 1 100 ? -13.950 10.902 27.596 1.00 94.00 100 GLN A CA 1
ATOM 784 C C . GLN A 1 100 ? -12.440 10.633 27.713 1.00 94.00 100 GLN A C 1
ATOM 786 O O . GLN A 1 100 ? -11.815 10.155 26.772 1.00 94.00 100 GLN A O 1
ATOM 791 N N . LYS A 1 101 ? -11.825 10.958 28.859 1.00 95.12 101 LYS A N 1
ATOM 792 C CA . LYS A 1 101 ? -10.418 10.635 29.120 1.00 95.12 101 LYS A CA 1
ATOM 793 C C . LYS A 1 101 ? -10.211 9.118 29.207 1.00 95.12 101 LYS A C 1
ATOM 795 O O . LYS A 1 101 ? -9.281 8.618 28.590 1.00 95.12 101 LYS A O 1
ATOM 800 N N . GLN A 1 102 ? -11.083 8.418 29.934 1.00 96.31 102 GLN A N 1
ATOM 801 C CA . GLN A 1 102 ? -11.030 6.960 30.067 1.00 96.31 102 GLN A CA 1
ATOM 802 C C . GLN A 1 102 ? -11.311 6.265 28.731 1.00 96.31 102 GLN A C 1
ATOM 804 O O . GLN A 1 102 ? -10.591 5.340 28.377 1.00 96.31 102 GLN A O 1
ATOM 809 N N . GLU A 1 103 ? -12.285 6.761 27.959 1.00 96.25 103 GLU A N 1
ATOM 810 C CA . GLU A 1 103 ? -12.544 6.266 26.599 1.00 96.25 103 GLU A CA 1
ATOM 811 C C . GLU A 1 103 ? -11.297 6.387 25.710 1.00 96.25 103 GLU A C 1
ATOM 813 O O . GLU A 1 103 ? -10.882 5.426 25.070 1.00 96.25 103 GLU A O 1
ATOM 818 N N . PHE A 1 104 ? -10.663 7.566 25.697 1.00 96.81 104 PHE A N 1
ATOM 819 C CA . PHE A 1 104 ? -9.456 7.815 24.910 1.00 96.81 104 PHE A CA 1
ATOM 820 C C . PHE A 1 104 ? -8.298 6.894 25.315 1.00 96.81 104 PHE A C 1
ATOM 822 O O . PHE A 1 104 ? -7.599 6.362 24.449 1.00 96.81 104 PHE A O 1
ATOM 829 N N . GLU A 1 105 ? -8.085 6.716 26.621 1.00 96.12 105 GLU A N 1
ATOM 830 C CA . GLU A 1 105 ? -7.062 5.815 27.157 1.00 96.12 105 GLU A CA 1
ATOM 831 C C . GLU A 1 105 ? -7.319 4.376 26.705 1.00 96.12 105 GLU A C 1
ATOM 833 O O . GLU A 1 105 ? -6.407 3.751 26.161 1.00 96.12 105 GLU A O 1
ATOM 838 N N . PHE A 1 106 ? -8.560 3.896 26.828 1.00 95.50 106 PHE A N 1
ATOM 839 C CA . PHE A 1 106 ? -8.960 2.577 26.345 1.00 95.50 106 PHE A CA 1
ATOM 840 C C . PHE A 1 106 ? -8.723 2.423 24.841 1.00 95.50 106 PHE A C 1
ATOM 842 O O . PHE A 1 106 ? -8.012 1.510 24.430 1.00 95.50 106 PHE A O 1
ATOM 849 N N . LEU A 1 107 ? -9.246 3.331 24.009 1.00 95.31 107 LEU A N 1
ATOM 850 C CA . LEU A 1 107 ? -9.111 3.237 22.553 1.00 95.31 107 LEU A CA 1
ATOM 851 C C . LEU A 1 107 ? -7.647 3.261 22.103 1.00 95.31 107 LEU A C 1
ATOM 853 O O . LEU A 1 107 ? -7.273 2.560 21.164 1.00 95.31 107 LEU A O 1
ATOM 857 N N . THR A 1 108 ? -6.805 4.052 22.765 1.00 94.62 108 THR A N 1
ATOM 858 C CA . THR A 1 108 ? -5.377 4.126 22.434 1.00 94.62 108 THR A CA 1
ATOM 859 C C . THR A 1 108 ? -4.649 2.847 22.851 1.00 94.62 108 THR A C 1
ATOM 861 O O . THR A 1 108 ? -3.871 2.310 22.063 1.00 94.62 108 THR A O 1
ATOM 864 N N . GLN A 1 109 ? -4.925 2.321 24.050 1.00 93.94 109 GLN A N 1
ATOM 865 C CA . GLN A 1 109 ? -4.338 1.068 24.547 1.00 93.94 109 GLN A CA 1
ATOM 866 C C . GLN A 1 109 ? -4.781 -0.146 23.721 1.00 93.94 109 GLN A C 1
ATOM 868 O O . GLN A 1 109 ? -3.953 -0.972 23.348 1.00 93.94 109 GLN A O 1
ATOM 873 N N . ALA A 1 110 ? -6.062 -0.207 23.359 1.00 93.31 110 ALA A N 1
ATOM 874 C CA . ALA A 1 110 ? -6.634 -1.228 22.485 1.00 93.31 110 ALA A CA 1
ATOM 875 C C . ALA A 1 110 ? -6.128 -1.124 21.031 1.00 93.31 110 ALA A C 1
ATOM 877 O O . ALA A 1 110 ? -6.332 -2.034 20.227 1.00 93.31 110 ALA A O 1
ATOM 878 N N . GLY A 1 111 ? -5.463 -0.019 20.670 1.00 93.06 111 GLY A N 1
ATOM 879 C CA . GLY A 1 111 ? -5.004 0.253 19.310 1.00 93.06 111 GLY A CA 1
ATOM 880 C C . GLY A 1 111 ? -6.136 0.604 18.338 1.00 93.06 111 GLY A C 1
ATOM 881 O O . GLY A 1 111 ? -5.954 0.466 17.129 1.00 93.06 111 GLY A O 1
ATOM 882 N N . LEU A 1 112 ? -7.285 1.041 18.852 1.00 94.56 112 LEU A N 1
ATOM 883 C CA . LEU A 1 112 ? -8.466 1.478 18.103 1.00 94.56 112 LEU A CA 1
ATOM 884 C C . LEU A 1 112 ? -8.416 2.967 17.717 1.00 94.56 112 LEU A C 1
ATOM 886 O O . LEU A 1 112 ? -9.232 3.434 16.928 1.00 94.56 112 LEU A O 1
ATOM 890 N N . TYR A 1 113 ? -7.462 3.729 18.258 1.00 94.81 113 TYR A N 1
ATOM 891 C CA . TYR A 1 113 ? -7.261 5.142 17.938 1.00 94.81 113 TYR A CA 1
ATOM 892 C C . TYR A 1 113 ? -5.769 5.514 17.986 1.00 94.81 113 TYR A C 1
ATOM 894 O O . TYR A 1 113 ? -5.018 4.990 18.804 1.00 94.81 113 TYR A O 1
ATOM 902 N N . ARG A 1 114 ? -5.311 6.404 17.090 1.00 92.75 114 ARG A N 1
ATOM 903 C CA . ARG A 1 114 ? -3.909 6.898 17.048 1.00 92.75 114 ARG A CA 1
ATOM 904 C C . ARG A 1 114 ? -3.775 8.422 17.112 1.00 92.75 114 ARG A C 1
ATOM 906 O O . ARG A 1 114 ? -2.656 8.929 17.095 1.00 92.75 114 ARG A O 1
ATOM 913 N N . GLY A 1 115 ? -4.891 9.144 17.132 1.00 93.50 115 GLY A N 1
ATOM 914 C CA . GLY A 1 115 ? -4.877 10.600 17.214 1.00 93.50 115 GLY A CA 1
ATOM 915 C C . GLY A 1 115 ? -4.522 11.100 18.613 1.00 93.50 115 GLY A C 1
ATOM 916 O O . GLY A 1 115 ? -4.385 10.339 19.572 1.00 93.50 115 GLY A O 1
ATOM 917 N N . LYS A 1 116 ? -4.415 12.418 18.749 1.00 95.69 116 LYS A N 1
ATOM 918 C CA . LYS A 1 116 ? -4.202 13.082 20.042 1.00 95.69 116 LYS A CA 1
ATOM 919 C C . LYS A 1 116 ? -5.519 13.221 20.805 1.00 95.69 116 LYS A C 1
ATOM 921 O O . LYS A 1 116 ? -6.595 13.280 20.215 1.00 95.69 116 LYS A O 1
ATOM 926 N N . VAL A 1 117 ? -5.435 13.398 22.125 1.00 95.25 117 VAL A N 1
ATOM 927 C CA . VAL A 1 117 ? -6.618 13.609 22.985 1.00 95.25 117 VAL A CA 1
ATOM 928 C C . VAL A 1 117 ? -7.481 14.800 22.538 1.00 95.25 117 VAL A C 1
ATOM 930 O O . VAL A 1 117 ? -8.701 14.758 22.661 1.00 95.25 117 VAL A O 1
ATOM 933 N N . GLY A 1 118 ? -6.871 15.859 21.991 1.00 95.50 118 GLY A N 1
ATOM 934 C CA . GLY A 1 118 ? -7.600 17.015 21.456 1.00 95.50 118 GLY A CA 1
ATOM 935 C C . GLY A 1 118 ? -8.432 16.675 20.217 1.00 95.50 118 GLY A C 1
ATOM 936 O O . GLY A 1 118 ? -9.590 17.071 20.138 1.00 95.50 118 GLY A O 1
ATOM 937 N N . GLU A 1 119 ? -7.866 15.890 19.297 1.00 96.06 119 GLU A N 1
ATOM 938 C CA . GLU A 1 119 ? -8.552 15.394 18.095 1.00 96.06 119 GLU A CA 1
ATOM 939 C C . GLU A 1 119 ? -9.690 14.444 18.482 1.00 96.06 119 GLU A C 1
ATOM 941 O O . GLU A 1 119 ? -10.796 14.568 17.966 1.00 96.06 119 GLU A O 1
ATOM 946 N N . TYR A 1 120 ? -9.454 13.572 19.469 1.00 96.62 120 TYR A N 1
ATOM 947 C CA . TYR A 1 120 ? -10.479 12.667 19.990 1.00 96.62 120 TYR A CA 1
ATOM 948 C C . TYR A 1 120 ? -11.671 13.431 20.572 1.00 96.62 120 TYR A C 1
ATOM 950 O O . TYR A 1 120 ? -12.818 13.191 20.205 1.00 96.62 120 TYR A O 1
ATOM 958 N N . ARG A 1 121 ? -11.403 14.404 21.453 1.00 95.88 121 ARG A N 1
ATOM 959 C CA . ARG A 1 121 ? -12.447 15.255 22.046 1.00 95.88 121 ARG A CA 1
ATOM 960 C C . ARG A 1 121 ? -13.214 16.044 20.998 1.00 95.88 121 ARG A C 1
ATOM 962 O O . ARG A 1 121 ? -14.385 16.328 21.212 1.00 95.88 121 ARG A O 1
ATOM 969 N N . TYR A 1 122 ? -12.553 16.448 19.914 1.00 96.44 122 TYR A N 1
ATOM 970 C CA . TYR A 1 122 ? -13.212 17.119 18.803 1.00 96.44 122 TYR A CA 1
ATOM 971 C C . TYR A 1 122 ? -14.152 16.159 18.061 1.00 96.44 122 TYR A C 1
ATOM 973 O O . TYR A 1 122 ? -15.322 16.491 17.902 1.00 96.44 122 TYR A O 1
ATOM 981 N N . ALA A 1 123 ? -13.687 14.956 17.708 1.00 95.19 123 ALA A N 1
ATOM 982 C CA . ALA A 1 123 ? -14.498 13.932 17.046 1.00 95.19 123 ALA A CA 1
ATOM 983 C C . ALA A 1 123 ? -15.704 13.484 17.898 1.00 95.19 123 ALA A C 1
ATOM 985 O O . ALA A 1 123 ? -16.822 13.409 17.394 1.00 95.19 123 ALA A O 1
ATOM 986 N N . ARG A 1 124 ? -15.518 13.298 19.215 1.00 95.88 124 ARG A N 1
ATOM 987 C CA . ARG A 1 124 ? -16.595 12.930 20.159 1.00 95.88 124 ARG A CA 1
ATOM 988 C C . ARG A 1 124 ? -17.710 13.968 20.301 1.00 95.88 124 ARG A C 1
ATOM 990 O O . ARG A 1 124 ? -18.712 13.678 20.941 1.00 95.88 124 ARG A O 1
ATOM 997 N N . ARG A 1 125 ? -17.567 15.178 19.746 1.00 95.56 125 ARG A N 1
ATOM 998 C CA . ARG A 1 125 ? -18.661 16.169 19.728 1.00 95.56 125 ARG A CA 1
ATOM 999 C C . ARG A 1 125 ? -19.774 15.800 18.754 1.00 95.56 125 ARG A C 1
ATOM 1001 O O . ARG A 1 125 ? -20.885 16.285 18.928 1.00 95.56 125 ARG A O 1
ATOM 1008 N N . SER A 1 126 ? -19.459 15.020 17.724 1.00 94.00 126 SER A N 1
ATOM 1009 C CA . SER A 1 126 ? -20.372 14.712 16.619 1.00 94.00 126 SER A CA 1
ATOM 1010 C C . SER A 1 126 ? -20.497 13.221 16.319 1.00 94.00 126 SER A C 1
ATOM 1012 O O . SER A 1 126 ? -21.229 12.875 15.401 1.00 94.00 126 SER A O 1
ATOM 1014 N N . ALA A 1 127 ? -19.763 12.366 17.030 1.00 94.81 127 ALA A N 1
ATOM 1015 C CA . ALA A 1 127 ? -19.730 10.930 16.799 1.00 94.81 127 ALA A CA 1
ATOM 1016 C C . ALA A 1 127 ? -19.620 10.157 18.118 1.00 94.81 127 ALA A C 1
ATOM 1018 O O . ALA A 1 127 ? -19.023 10.626 19.103 1.00 94.81 127 ALA A O 1
ATOM 1019 N N . GLU A 1 128 ? -20.170 8.949 18.124 1.00 93.75 128 GLU A N 1
ATOM 1020 C CA . GLU A 1 128 ? -20.042 8.036 19.252 1.00 93.75 128 GLU A CA 1
ATOM 1021 C C . GLU A 1 128 ? -18.665 7.369 19.306 1.00 93.75 128 GLU A C 1
ATOM 1023 O O . GLU A 1 128 ? -17.936 7.299 18.316 1.00 93.75 128 GLU A O 1
ATOM 1028 N N . MET A 1 129 ? -18.279 6.860 20.482 1.00 93.69 129 MET A N 1
ATOM 1029 C CA . MET A 1 129 ? -16.986 6.182 20.662 1.00 93.69 129 MET A CA 1
ATOM 1030 C C . MET A 1 129 ? -16.803 5.030 19.659 1.00 93.69 129 MET A C 1
ATOM 1032 O O . MET A 1 129 ? -15.724 4.882 19.087 1.00 93.69 129 MET A O 1
ATOM 1036 N N . ALA A 1 130 ? -17.867 4.257 19.416 1.00 91.94 130 ALA A N 1
ATOM 1037 C CA . ALA A 1 130 ? -17.877 3.149 18.463 1.00 91.94 130 ALA A CA 1
ATOM 1038 C C . ALA A 1 130 ? -17.638 3.601 17.012 1.00 91.94 130 ALA A C 1
ATOM 1040 O O . ALA A 1 130 ? -16.998 2.886 16.250 1.00 91.94 130 ALA A O 1
ATOM 1041 N N . GLU A 1 131 ? -18.109 4.793 16.639 1.00 92.38 131 GLU A N 1
ATOM 1042 C CA . GLU A 1 131 ? -17.939 5.357 15.292 1.00 92.38 131 GLU A CA 1
ATOM 1043 C C . GLU A 1 131 ? -16.525 5.915 15.072 1.00 92.38 131 GLU A C 1
ATOM 1045 O O . GLU A 1 131 ? -16.049 5.998 13.943 1.00 92.38 131 GLU A O 1
ATOM 1050 N N . ILE A 1 132 ? -15.844 6.300 16.155 1.00 94.19 132 ILE A N 1
ATOM 1051 C CA . ILE A 1 132 ? -14.467 6.815 16.131 1.00 94.19 132 ILE A CA 1
ATOM 1052 C C . ILE A 1 132 ? -13.442 5.677 16.196 1.00 94.19 132 ILE A C 1
ATOM 1054 O O . ILE A 1 132 ? -12.316 5.824 15.715 1.00 94.19 132 ILE A O 1
ATOM 1058 N N . ALA A 1 133 ? -13.805 4.554 16.814 1.00 94.25 133 ALA A N 1
ATOM 1059 C CA . ALA A 1 133 ? -12.945 3.390 16.931 1.00 94.25 133 ALA A CA 1
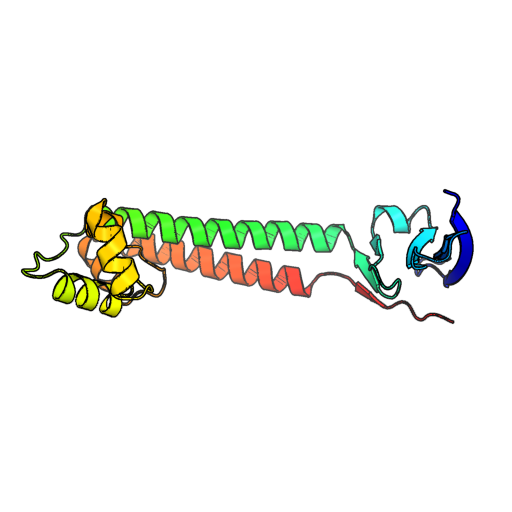ATOM 1060 C C . ALA A 1 133 ? -12.655 2.789 15.546 1.00 94.25 133 ALA A C 1
ATOM 1062 O O . ALA A 1 133 ? -13.557 2.467 14.780 1.00 94.25 133 ALA A O 1
ATOM 1063 N N . THR A 1 134 ? -11.376 2.602 15.225 1.00 93.12 134 THR A N 1
ATOM 1064 C CA . THR A 1 134 ? -10.939 1.955 13.985 1.00 93.12 134 THR A CA 1
ATOM 1065 C C . THR A 1 134 ? -9.959 0.845 14.314 1.00 93.12 134 THR A C 1
ATOM 1067 O O . THR A 1 134 ? -8.854 1.089 14.807 1.00 93.12 134 THR A O 1
ATOM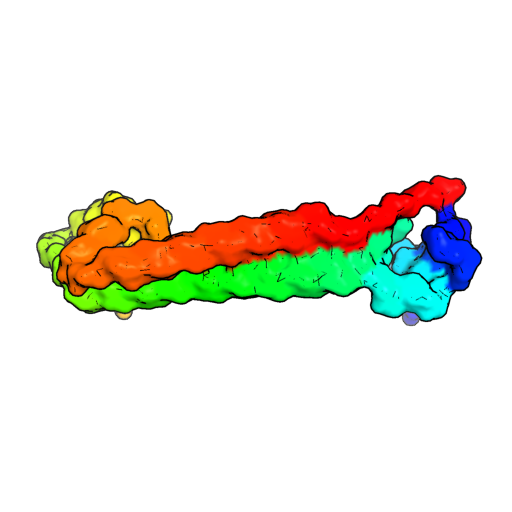 1070 N N . VAL A 1 135 ? -10.351 -0.388 14.016 1.00 92.75 135 VAL A N 1
ATOM 1071 C CA . VAL A 1 135 ? -9.499 -1.556 14.217 1.00 92.75 135 VAL A CA 1
ATOM 1072 C C . VAL A 1 135 ? -8.437 -1.649 13.130 1.00 92.75 135 VAL A C 1
ATOM 1074 O O . VAL A 1 135 ? -8.661 -1.361 11.957 1.00 92.75 135 VAL A O 1
ATOM 1077 N N . ARG A 1 136 ? -7.234 -2.045 13.533 1.00 88.75 136 ARG A N 1
ATOM 1078 C CA . ARG A 1 136 ? -6.128 -2.343 12.628 1.00 88.75 136 ARG A CA 1
ATOM 1079 C C . ARG A 1 136 ? -5.784 -3.808 12.796 1.00 88.75 136 ARG A C 1
ATOM 1081 O O . ARG A 1 136 ? -5.910 -4.350 13.889 1.00 88.75 136 ARG A O 1
ATOM 1088 N N . ALA A 1 137 ? -5.258 -4.421 11.742 1.00 86.75 137 ALA A N 1
ATOM 1089 C CA . ALA A 1 137 ? -4.855 -5.826 11.777 1.00 86.75 137 ALA A CA 1
ATOM 1090 C C . ALA A 1 137 ? -3.842 -6.150 12.897 1.00 86.75 137 ALA A C 1
ATOM 1092 O O . ALA A 1 137 ? -3.761 -7.288 13.339 1.00 86.75 137 ALA A O 1
ATOM 1093 N N . ASN A 1 138 ? -3.087 -5.154 13.377 1.00 86.31 138 ASN A N 1
ATOM 1094 C CA . ASN A 1 138 ? -2.113 -5.295 14.459 1.00 86.31 138 ASN A CA 1
ATOM 1095 C C . ASN A 1 138 ? -2.543 -4.651 15.793 1.00 86.31 138 ASN A C 1
ATOM 1097 O O . ASN A 1 138 ? -1.689 -4.395 16.643 1.00 86.31 138 ASN A O 1
ATOM 1101 N N . SER A 1 139 ? -3.824 -4.315 15.961 1.00 90.25 139 SER A N 1
ATOM 1102 C CA . SER A 1 139 ? -4.345 -3.749 17.209 1.00 90.25 139 SER A CA 1
ATOM 1103 C C . SER A 1 139 ? -4.357 -4.799 18.325 1.00 90.25 139 SER A C 1
ATOM 1105 O O . SER A 1 139 ? -4.624 -5.973 18.080 1.00 90.25 139 SER A O 1
ATOM 1107 N N . ALA A 1 140 ? -4.103 -4.372 19.566 1.00 90.62 140 ALA A N 1
ATOM 1108 C CA . ALA A 1 140 ? -4.019 -5.274 20.718 1.00 90.62 140 ALA A CA 1
ATOM 1109 C C . ALA A 1 140 ? -5.347 -5.985 21.031 1.00 90.62 140 ALA A C 1
ATOM 1111 O O . ALA A 1 140 ? -5.332 -7.074 21.589 1.00 90.62 140 ALA A O 1
ATOM 1112 N N . ILE A 1 141 ? -6.477 -5.391 20.635 1.00 92.81 141 ILE A N 1
ATOM 1113 C CA . ILE A 1 141 ? -7.821 -5.944 20.848 1.00 92.81 141 ILE A CA 1
ATOM 1114 C C . ILE A 1 141 ? -8.206 -7.046 19.848 1.00 92.81 141 ILE A C 1
ATOM 1116 O O . ILE A 1 141 ? -9.201 -7.728 20.050 1.00 92.81 141 ILE A O 1
ATOM 1120 N N . VAL A 1 142 ? -7.450 -7.247 18.760 1.00 93.31 142 VAL A N 1
ATOM 1121 C CA . VAL A 1 142 ? -7.820 -8.214 17.707 1.00 93.31 142 VAL A CA 1
ATOM 1122 C C . VAL A 1 142 ? -8.042 -9.635 18.250 1.00 93.31 142 VAL A C 1
ATOM 1124 O O . VAL A 1 142 ? -9.084 -10.201 17.930 1.00 93.31 142 VAL A O 1
ATOM 1127 N N . PRO A 1 143 ? -7.166 -10.207 19.102 1.00 92.25 143 PRO A N 1
ATOM 1128 C CA . PRO A 1 143 ? -7.413 -11.528 19.681 1.00 92.25 143 PRO A CA 1
ATOM 1129 C C . PRO A 1 143 ? -8.717 -11.595 20.488 1.00 92.25 143 PRO A C 1
ATOM 1131 O O . PRO A 1 143 ? -9.429 -12.590 20.413 1.00 92.25 143 PRO A O 1
ATOM 1134 N N . GLU A 1 144 ? -9.055 -10.530 21.221 1.00 92.00 144 GLU A N 1
ATOM 1135 C CA . GLU A 1 144 ? -10.300 -10.449 21.995 1.00 92.00 144 GLU A CA 1
ATOM 1136 C C . GLU A 1 144 ? -11.531 -10.356 21.081 1.00 92.00 144 GLU A C 1
ATOM 1138 O O . GLU A 1 144 ? -12.526 -11.034 21.331 1.00 92.00 144 GLU A O 1
ATOM 1143 N N . LEU A 1 145 ? -11.459 -9.571 19.996 1.00 92.44 145 LEU A N 1
ATOM 1144 C CA . LEU A 1 145 ? -12.534 -9.457 19.001 1.00 92.44 145 LEU A CA 1
ATOM 1145 C C . LEU A 1 145 ? -12.840 -10.805 18.343 1.00 92.44 145 LEU A C 1
ATOM 1147 O O . LEU A 1 145 ? -14.002 -11.200 18.243 1.00 92.44 145 LEU A O 1
ATOM 1151 N N . VAL A 1 146 ? -11.796 -11.511 17.906 1.00 92.81 146 VAL A N 1
ATOM 1152 C CA . VAL A 1 146 ? -11.940 -12.800 17.222 1.00 92.81 146 VAL A CA 1
ATOM 1153 C C . VAL A 1 146 ? -12.486 -13.849 18.196 1.00 92.81 146 VAL A C 1
ATOM 1155 O O . VAL A 1 146 ? -13.500 -14.478 17.890 1.00 92.81 146 VAL A O 1
ATOM 1158 N N . ALA A 1 147 ? -11.936 -13.934 19.413 1.00 91.44 147 ALA A N 1
ATOM 1159 C CA . ALA A 1 147 ? -12.424 -14.853 20.442 1.00 91.44 147 ALA A CA 1
ATOM 1160 C C . ALA A 1 147 ? -13.890 -14.590 20.834 1.00 91.44 147 ALA A C 1
ATOM 1162 O O . ALA A 1 147 ? -14.638 -15.530 21.095 1.00 91.44 147 ALA A O 1
ATOM 1163 N N . HIS A 1 148 ? -14.323 -13.323 20.859 1.00 90.12 148 HIS A N 1
ATOM 1164 C CA . HIS A 1 148 ? -15.712 -12.966 21.155 1.00 90.12 148 HIS A CA 1
ATOM 1165 C C . HIS A 1 148 ? -16.685 -13.419 20.058 1.00 90.12 148 HIS A C 1
ATOM 1167 O O . HIS A 1 148 ? -17.800 -13.839 20.360 1.00 90.12 148 HIS A O 1
ATOM 1173 N N . SER A 1 149 ? -16.266 -13.347 18.792 1.00 89.06 149 SER A N 1
ATOM 1174 C CA . SER A 1 149 ? -17.079 -13.781 17.649 1.00 89.06 149 SER A CA 1
ATOM 1175 C C . SER A 1 149 ? -17.178 -15.304 17.505 1.00 89.06 149 SER A C 1
ATOM 1177 O O . SER A 1 149 ? -18.158 -15.806 16.963 1.00 89.06 149 SER A O 1
ATOM 1179 N N . GLY A 1 150 ? -16.173 -16.045 17.989 1.00 84.88 150 GLY A N 1
ATOM 1180 C CA . GLY A 1 150 ? -16.043 -17.487 17.758 1.00 84.88 150 GLY A CA 1
ATOM 1181 C C . GLY A 1 150 ? -15.655 -17.855 16.318 1.00 84.88 150 GLY A C 1
ATOM 1182 O O . GLY A 1 150 ? -15.714 -19.026 15.947 1.00 84.88 150 GLY A O 1
ATOM 1183 N N . GLU A 1 151 ? -15.254 -16.877 15.502 1.00 86.44 151 GLU A N 1
ATOM 1184 C CA . GLU A 1 151 ? -14.896 -17.039 14.088 1.00 86.44 151 GLU A CA 1
ATOM 1185 C C . GLU A 1 151 ? -13.366 -17.123 13.877 1.00 86.44 151 GLU A C 1
ATOM 1187 O O . GLU A 1 151 ? -12.818 -16.615 12.895 1.00 86.44 151 GLU A O 1
ATOM 1192 N N . ASP A 1 152 ? -12.648 -17.795 14.788 1.00 89.19 152 ASP A N 1
ATOM 1193 C CA . ASP A 1 152 ? -11.180 -17.949 14.734 1.00 89.19 152 ASP A CA 1
ATOM 1194 C C . ASP A 1 152 ? -10.701 -18.543 13.397 1.00 89.19 152 ASP A C 1
ATOM 1196 O O . ASP A 1 152 ? -9.701 -18.113 12.821 1.00 89.19 152 ASP A O 1
ATOM 1200 N N . VAL A 1 153 ? -11.461 -19.505 12.861 1.00 91.81 153 VAL A N 1
ATOM 1201 C CA . VAL A 1 153 ? -11.144 -20.200 11.604 1.00 91.81 153 VAL A CA 1
ATOM 1202 C C . VAL A 1 153 ? -11.165 -19.246 10.407 1.00 91.81 153 VAL A C 1
ATOM 1204 O O . VAL A 1 153 ? -10.312 -19.349 9.522 1.00 91.81 153 VAL A O 1
ATOM 1207 N N . GLU A 1 154 ? -12.126 -18.323 10.369 1.00 92.94 154 GLU A N 1
ATOM 1208 C CA . GLU A 1 154 ? -12.270 -17.364 9.273 1.00 92.94 154 GLU A CA 1
ATOM 1209 C C . GLU A 1 154 ? -11.174 -16.298 9.336 1.00 92.94 154 GLU A C 1
ATOM 1211 O O . GLU A 1 154 ? -10.546 -15.979 8.322 1.00 92.94 154 GLU A O 1
ATOM 1216 N N . PHE A 1 155 ? -10.861 -15.816 10.541 1.00 93.56 155 PHE A N 1
ATOM 1217 C CA . PHE A 1 155 ? -9.750 -14.893 10.750 1.00 93.56 155 PHE A CA 1
ATOM 1218 C C . PHE A 1 155 ? -8.404 -15.502 10.323 1.00 93.56 155 PHE A C 1
ATOM 1220 O O . PHE A 1 155 ? -7.644 -14.874 9.580 1.00 93.56 155 PHE A O 1
ATOM 1227 N N . ASP A 1 156 ? -8.132 -16.751 10.710 1.00 93.38 156 ASP A N 1
ATOM 1228 C CA . ASP A 1 156 ? -6.924 -17.478 10.309 1.00 93.38 156 ASP A CA 1
ATOM 1229 C C . ASP A 1 156 ? -6.849 -17.704 8.793 1.00 93.38 156 ASP A C 1
ATOM 1231 O O . ASP A 1 156 ? -5.763 -17.639 8.200 1.00 93.38 156 ASP A O 1
ATOM 1235 N N . ARG A 1 157 ? -7.990 -17.971 8.144 1.00 96.00 157 ARG A N 1
ATOM 1236 C CA . ARG A 1 157 ? -8.080 -18.083 6.681 1.00 96.00 157 ARG A CA 1
ATOM 1237 C C . ARG A 1 157 ? -7.675 -16.767 6.016 1.00 96.00 157 ARG A C 1
ATOM 1239 O O 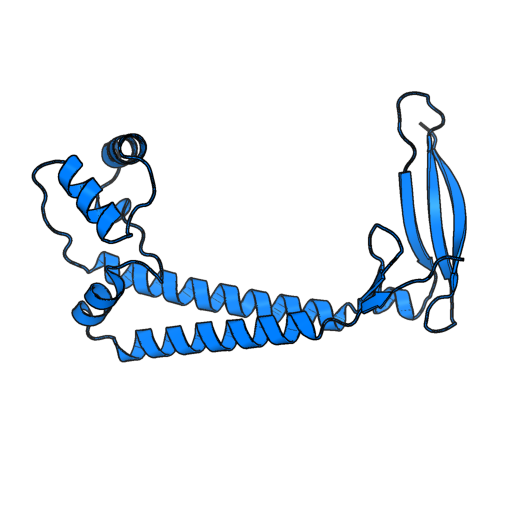. ARG A 1 157 ? -6.789 -16.777 5.160 1.00 96.00 157 ARG A O 1
ATOM 1246 N N . LEU A 1 158 ? -8.252 -15.645 6.450 1.00 95.44 158 LEU A N 1
ATOM 1247 C CA . LEU A 1 158 ? -7.941 -14.313 5.920 1.00 95.44 158 LEU A CA 1
ATOM 1248 C C . LEU A 1 158 ? -6.473 -13.927 6.156 1.00 95.44 158 LEU A C 1
ATOM 1250 O O . LEU A 1 158 ? -5.816 -13.406 5.253 1.00 95.44 158 LEU A O 1
ATOM 1254 N N . LEU A 1 159 ? -5.912 -14.232 7.331 1.00 94.88 159 LEU A N 1
ATOM 1255 C CA . LEU A 1 159 ? -4.490 -14.003 7.612 1.00 94.88 159 LEU A CA 1
ATOM 1256 C C . LEU A 1 159 ? -3.577 -14.787 6.663 1.00 94.88 159 LEU A C 1
ATOM 1258 O O . LEU A 1 159 ? -2.590 -14.241 6.154 1.00 94.88 159 LEU A O 1
ATOM 1262 N N . LYS A 1 160 ? -3.904 -16.056 6.390 1.00 95.56 160 LYS A N 1
ATOM 1263 C CA . LYS A 1 160 ? -3.163 -16.871 5.418 1.00 95.56 160 LYS A CA 1
ATOM 1264 C C . LYS A 1 160 ? -3.238 -16.258 4.024 1.00 95.56 160 LYS A C 1
ATOM 1266 O O . LYS A 1 160 ? -2.193 -16.126 3.389 1.00 95.56 160 LYS A O 1
ATOM 1271 N N . GLU A 1 161 ? -4.411 -15.818 3.582 1.00 95.62 161 GLU A N 1
ATOM 1272 C CA . GLU A 1 161 ? -4.597 -15.173 2.275 1.00 95.62 161 GLU A CA 1
ATOM 1273 C C . GLU A 1 161 ? -3.778 -13.889 2.138 1.00 95.62 161 GLU A C 1
ATOM 1275 O O . GLU A 1 161 ? -3.060 -13.724 1.150 1.00 95.62 161 GLU A O 1
ATOM 1280 N N . VAL A 1 162 ? -3.785 -13.026 3.159 1.00 96.38 162 VAL A N 1
ATOM 1281 C CA . VAL A 1 162 ? -2.947 -11.818 3.195 1.00 96.38 162 VAL A CA 1
ATOM 1282 C C . VAL A 1 162 ? -1.467 -12.180 3.093 1.00 96.38 162 VAL A C 1
ATOM 1284 O O . VAL A 1 162 ? -0.738 -11.590 2.294 1.00 96.38 162 VAL A O 1
ATOM 1287 N N . SER A 1 163 ? -1.011 -13.166 3.871 1.00 96.12 163 SER A N 1
ATOM 1288 C CA . SER A 1 163 ? 0.397 -13.579 3.872 1.00 96.12 163 SER A CA 1
ATOM 1289 C C . SER A 1 163 ? 0.843 -14.146 2.518 1.00 96.12 163 SER A C 1
ATOM 1291 O O . SER A 1 163 ? 1.924 -13.806 2.030 1.00 96.12 163 SER A O 1
ATOM 1293 N N . GLN A 1 164 ? -0.005 -14.953 1.874 1.00 97.56 164 GLN A N 1
ATOM 1294 C CA . GLN A 1 164 ? 0.260 -15.539 0.563 1.00 97.56 164 GLN A CA 1
ATOM 1295 C C . GLN A 1 164 ? 0.263 -14.469 -0.528 1.00 97.56 164 GLN A C 1
ATOM 1297 O O . GLN A 1 164 ? 1.209 -14.400 -1.312 1.00 97.56 164 GLN A O 1
ATOM 1302 N N . ALA A 1 165 ? -0.742 -13.590 -0.550 1.00 97.06 165 ALA A N 1
ATOM 1303 C CA . ALA A 1 165 ? -0.825 -12.510 -1.525 1.00 97.06 165 ALA A CA 1
ATOM 1304 C C . ALA A 1 165 ? 0.366 -11.544 -1.401 1.00 97.06 165 ALA A C 1
ATOM 1306 O O . ALA A 1 165 ? 0.966 -11.173 -2.409 1.00 97.06 165 ALA A O 1
ATOM 1307 N N . ALA A 1 166 ? 0.780 -11.204 -0.175 1.00 97.00 166 ALA A N 1
ATOM 1308 C CA . ALA A 1 166 ? 1.963 -10.381 0.068 1.00 97.00 166 ALA A CA 1
ATOM 1309 C C . ALA A 1 166 ? 3.262 -11.063 -0.400 1.00 97.00 166 ALA A C 1
ATOM 1311 O O . ALA A 1 166 ? 4.129 -10.407 -0.984 1.00 97.00 166 ALA A O 1
ATOM 1312 N N . ALA A 1 167 ? 3.398 -12.376 -0.185 1.00 97.88 167 ALA A N 1
ATOM 1313 C CA . ALA A 1 167 ? 4.544 -13.140 -0.671 1.00 97.88 167 ALA A CA 1
ATOM 1314 C C . ALA A 1 167 ? 4.604 -13.164 -2.208 1.00 97.88 167 ALA A C 1
ATOM 1316 O O . ALA A 1 167 ? 5.668 -12.918 -2.777 1.00 97.88 167 ALA A O 1
ATOM 1317 N N . ILE A 1 168 ? 3.465 -13.380 -2.876 1.00 97.75 168 ILE A N 1
ATOM 1318 C CA . ILE A 1 168 ? 3.359 -13.357 -4.342 1.00 97.75 168 ILE A CA 1
ATOM 1319 C C . ILE A 1 168 ? 3.688 -11.962 -4.884 1.00 97.75 168 ILE A C 1
ATOM 1321 O O . ILE A 1 168 ? 4.501 -11.845 -5.798 1.00 97.75 168 ILE A O 1
ATOM 1325 N N . ALA A 1 169 ? 3.122 -10.901 -4.301 1.00 97.19 169 ALA A N 1
ATOM 1326 C CA . ALA A 1 169 ? 3.408 -9.524 -4.702 1.00 97.19 169 ALA A CA 1
ATOM 1327 C C . ALA A 1 169 ? 4.903 -9.199 -4.586 1.00 97.19 169 ALA A C 1
ATOM 1329 O O . ALA A 1 169 ? 5.497 -8.652 -5.514 1.00 97.19 169 ALA A O 1
ATOM 1330 N N . LYS A 1 170 ? 5.541 -9.601 -3.481 1.00 97.38 170 LYS A N 1
ATOM 1331 C CA . LYS A 1 170 ? 6.983 -9.422 -3.283 1.00 97.38 170 LYS A CA 1
ATOM 1332 C C . LYS A 1 170 ? 7.810 -10.209 -4.303 1.00 97.38 170 LYS A C 1
ATOM 1334 O O . LYS A 1 170 ? 8.775 -9.662 -4.834 1.00 97.38 170 LYS A O 1
ATOM 1339 N N . ALA A 1 171 ? 7.440 -11.460 -4.583 1.00 97.38 171 ALA A N 1
ATOM 1340 C CA . ALA A 1 171 ? 8.111 -12.283 -5.587 1.00 97.38 171 ALA A CA 1
ATOM 1341 C C . ALA A 1 171 ? 8.016 -11.632 -6.976 1.00 97.38 171 ALA A C 1
ATOM 1343 O O . ALA A 1 171 ? 9.043 -11.362 -7.599 1.00 97.38 171 ALA A O 1
ATOM 1344 N N . LYS A 1 172 ? 6.809 -11.242 -7.400 1.00 96.75 172 LYS A N 1
ATOM 1345 C CA . LYS A 1 172 ? 6.583 -10.571 -8.687 1.00 96.75 172 LYS A CA 1
ATOM 1346 C C . LYS A 1 172 ? 7.301 -9.233 -8.807 1.00 96.75 172 LYS A C 1
ATOM 1348 O O . LYS A 1 172 ? 7.883 -8.952 -9.848 1.00 96.75 172 LYS A O 1
ATOM 1353 N N . GLN A 1 173 ? 7.375 -8.455 -7.729 1.00 95.38 173 GLN A N 1
ATOM 1354 C CA . GLN A 1 173 ? 8.156 -7.218 -7.711 1.00 95.38 173 GLN A CA 1
ATOM 1355 C C . GLN A 1 173 ? 9.657 -7.462 -7.946 1.00 95.38 173 GLN A C 1
ATOM 1357 O O . GLN A 1 173 ? 10.325 -6.639 -8.572 1.00 95.38 173 GLN A O 1
ATOM 1362 N N . SER A 1 174 ? 10.200 -8.577 -7.444 1.00 95.25 174 SER A N 1
ATOM 1363 C CA . SER A 1 174 ? 11.606 -8.951 -7.658 1.00 95.25 174 SER A CA 1
ATOM 1364 C C . SER A 1 174 ? 11.885 -9.555 -9.039 1.00 95.25 174 SER A C 1
ATOM 1366 O O . SER A 1 174 ? 13.026 -9.525 -9.489 1.00 95.25 174 SER A O 1
ATOM 1368 N N . GLU A 1 175 ? 10.849 -10.051 -9.720 1.00 96.44 175 GLU A N 1
ATOM 1369 C CA . GLU A 1 175 ? 10.915 -10.617 -11.075 1.00 96.44 175 GLU A CA 1
ATOM 1370 C C . GLU A 1 175 ? 10.810 -9.556 -12.186 1.00 96.44 175 GLU A C 1
ATOM 1372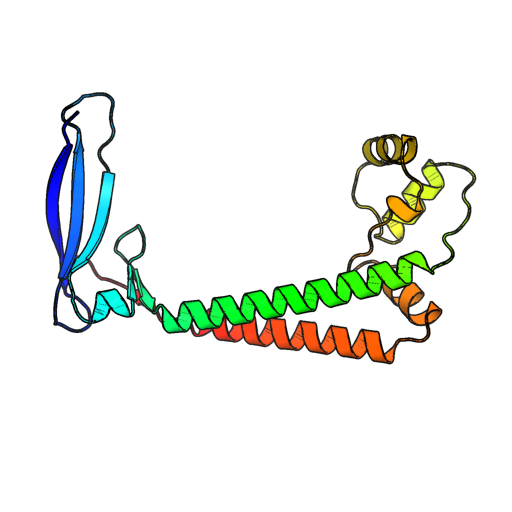 O O . GLU A 1 175 ? 10.949 -9.895 -13.363 1.00 96.44 175 GLU A O 1
ATOM 1377 N N . ILE A 1 176 ? 10.587 -8.277 -11.845 1.00 96.62 176 ILE A N 1
ATOM 1378 C CA . ILE A 1 176 ? 10.508 -7.194 -12.834 1.00 96.62 176 ILE A CA 1
ATOM 1379 C C . ILE A 1 176 ? 11.809 -7.137 -13.636 1.00 96.62 176 ILE A C 1
ATOM 1381 O O . ILE A 1 176 ? 12.887 -6.857 -13.100 1.00 96.62 176 ILE A O 1
ATOM 1385 N N . LYS A 1 177 ? 11.700 -7.354 -14.948 1.00 96.06 177 LYS A N 1
ATOM 1386 C CA . LYS A 1 177 ? 12.862 -7.348 -15.833 1.00 96.06 177 LYS A CA 1
ATOM 1387 C C . LYS A 1 177 ? 13.276 -5.916 -16.122 1.00 96.06 177 LYS A C 1
ATOM 1389 O O . LYS A 1 177 ? 12.485 -5.112 -16.620 1.00 96.06 177 LYS A O 1
ATOM 1394 N N . ARG A 1 178 ? 14.543 -5.621 -15.837 1.00 95.69 178 ARG A N 1
ATOM 1395 C CA . ARG A 1 178 ? 15.164 -4.316 -16.069 1.00 95.69 178 ARG A CA 1
ATOM 1396 C C . ARG A 1 178 ? 16.449 -4.468 -16.861 1.00 95.69 178 ARG A C 1
ATOM 1398 O O . ARG A 1 178 ? 17.239 -5.373 -16.599 1.00 95.69 178 ARG A O 1
ATOM 1405 N N . ILE A 1 179 ? 16.672 -3.557 -17.797 1.00 94.31 179 ILE A N 1
ATOM 1406 C CA . ILE A 1 179 ? 17.922 -3.443 -18.547 1.00 94.31 179 ILE A CA 1
ATOM 1407 C C . ILE A 1 179 ? 18.502 -2.065 -18.269 1.00 94.31 179 ILE A C 1
ATOM 1409 O O . ILE A 1 179 ? 17.870 -1.052 -18.564 1.00 94.31 179 ILE A O 1
ATOM 1413 N N . LYS A 1 180 ? 19.720 -2.024 -17.728 1.00 93.19 180 LYS A N 1
ATOM 1414 C CA . LYS A 1 180 ? 20.464 -0.772 -17.582 1.00 93.19 180 LYS A CA 1
ATOM 1415 C C . LYS A 1 180 ? 21.047 -0.364 -18.926 1.00 93.19 180 LYS A C 1
ATOM 1417 O O . LYS A 1 180 ? 21.671 -1.176 -19.605 1.00 93.19 180 LYS A O 1
ATOM 1422 N N . ILE A 1 181 ? 20.856 0.897 -19.280 1.00 89.56 181 ILE A N 1
ATOM 1423 C CA . ILE A 1 181 ? 21.400 1.494 -20.492 1.00 89.56 181 ILE A CA 1
ATOM 1424 C C . ILE A 1 181 ? 22.733 2.141 -20.133 1.00 89.56 181 ILE A C 1
ATOM 1426 O O . ILE A 1 181 ? 22.806 3.006 -19.259 1.00 89.56 181 ILE A O 1
ATOM 1430 N N . THR A 1 182 ? 23.790 1.719 -20.819 1.00 81.88 182 THR A N 1
ATOM 1431 C CA . THR A 1 182 ? 25.076 2.412 -20.794 1.00 81.88 182 THR A CA 1
ATOM 1432 C C . THR A 1 182 ? 25.055 3.461 -21.897 1.00 81.88 182 THR A C 1
ATOM 1434 O O . THR A 1 182 ? 24.999 3.116 -23.074 1.00 81.88 182 THR A O 1
ATOM 1437 N N . THR A 1 183 ? 25.042 4.733 -21.511 1.00 75.56 183 THR A N 1
ATOM 1438 C CA . THR A 1 183 ? 25.194 5.855 -22.444 1.00 75.56 183 THR A CA 1
ATOM 1439 C C . THR A 1 183 ? 26.654 5.959 -22.877 1.00 75.56 183 THR A C 1
ATOM 1441 O O . THR A 1 183 ? 27.541 5.790 -22.033 1.00 75.56 183 THR A O 1
ATOM 1444 N N . HIS A 1 184 ? 26.891 6.205 -24.165 1.00 61.00 184 HIS A N 1
ATOM 1445 C CA . HIS A 1 184 ? 28.229 6.409 -24.730 1.00 61.00 184 HIS A CA 1
ATOM 1446 C C . HIS A 1 184 ? 28.664 7.873 -24.681 1.00 61.00 184 HIS A C 1
ATOM 1448 O O . HIS A 1 184 ? 27.775 8.751 -24.729 1.00 61.00 184 HIS A O 1
#

Sequence (184 aa):
MGWETDRYEIANCPCGGGKIVQLRHSPDNGWSRPYDEFELDCGVCRNNWTLSYSGRELTEKASEQEASVASSAAHAAHAQILAYLEQLLRTYPLPDFKTQKQEFEFLTQAGLYRGKVGEYRYARRSAEMAEIATVRANSAIVPELVAHSGEDVEFDRLLKEVSQAAAIAKAKQSEIKRIKITTH